Protein 6Y56 (pdb70)

Radius of gyration: 19.11 Å; Cα contacts (8 Å, |Δi|>4): 466; chains: 1; bounding box: 41×36×56 Å

Structure (mmCIF, N/CA/C/O backbone):
data_6Y56
#
_entry.id   6Y56
#
_cell.length_a   42.268
_cell.length_b   57.804
_cell.length_c   54.734
_cell.angle_alpha   90.000
_cell.angle_beta   92.293
_cell.angle_gamma   90.000
#
_symmetry.space_group_name_H-M   'P 1 21 1'
#
loop_
_entity.id
_entity.type
_entity.pdbx_description
1 polymer 'Uncharacterized protein'
2 water water
#
loop_
_atom_site.group_PDB
_atom_site.id
_atom_site.type_symbol
_atom_site.label_atom_id
_atom_site.label_alt_id
_atom_site.label_comp_id
_atom_site.label_asym_id
_atom_site.label_entity_id
_atom_site.label_seq_id
_atom_site.pdbx_PDB_ins_code
_atom_site.Cartn_x
_atom_site.Cartn_y
_atom_site.Cartn_z
_atom_site.occupancy
_atom_site.B_iso_or_equiv
_atom_site.auth_seq_id
_atom_site.auth_comp_id
_atom_site.auth_asym_id
_atom_site.auth_atom_id
_atom_site.pdbx_PDB_model_num
ATOM 1 N N . GLY A 1 2 ? -2.29000 -18.69000 31.88200 1.000 45.11000 3 GLY A N 1
ATOM 2 C CA . GLY A 1 2 ? -1.86600 -18.97700 30.52400 1.000 32.52000 3 GLY A CA 1
ATOM 3 C C . GLY A 1 2 ? -1.39400 -17.75600 29.75300 1.000 30.05000 3 GLY A C 1
ATOM 4 O O . GLY A 1 2 ? -0.19400 -17.54600 29.56500 1.000 28.44000 3 GLY A O 1
ATOM 5 N N . LEU A 1 3 ? -2.34900 -16.94300 29.31300 1.000 26.53000 4 LEU A N 1
ATOM 6 C CA . LEU A 1 3 ? -2.04600 -15.83500 28.41700 1.000 22.52000 4 LEU A CA 1
ATOM 7 C C . LEU A 1 3 ? -1.38600 -14.68100 29.16400 1.000 25.95000 4 LEU A C 1
ATOM 8 O O . LEU A 1 3 ? -1.74000 -14.37300 30.30700 1.000 26.42000 4 LEU A O 1
ATOM 13 N N . THR A 1 4 ? -0.42100 -14.04300 28.50200 1.000 21.05000 5 THR A N 1
ATOM 14 C CA . THR A 1 4 ? 0.28600 -12.88100 29.02300 1.000 20.49000 5 THR A CA 1
ATOM 15 C C . THR A 1 4 ? 0.54400 -11.92200 27.86900 1.000 21.03000 5 THR A C 1
ATOM 16 O O . THR A 1 4 ? 0.47500 -12.30400 26.69900 1.000 19.36000 5 THR A O 1
ATOM 20 N N . ARG A 1 5 ? 0.86300 -10.67000 28.20900 1.000 20.86000 6 ARG A N 1
ATOM 21 C CA . ARG A 1 5 ? 1.23500 -9.69400 27.18800 1.000 23.26000 6 ARG A CA 1
ATOM 22 C C . ARG A 1 5 ? 2.43400 -10.16700 26.37700 1.000 21.49000 6 ARG A C 1
ATOM 23 O O . ARG A 1 5 ? 2.48500 -9.96300 25.16000 1.000 20.80000 6 ARG A O 1
ATOM 31 N N . ALA A 1 6 ? 3.40800 -10.80500 27.03000 1.000 20.66000 7 ALA A N 1
ATOM 32 C CA . ALA A 1 6 ? 4.59100 -11.26000 26.30800 1.000 22.17000 7 ALA A CA 1
ATOM 33 C C . ALA A 1 6 ? 4.23900 -12.33900 25.29000 1.000 18.03000 7 ALA A C 1
ATOM 34 O O . ALA A 1 6 ? 4.81400 -12.37700 24.19700 1.000 19.02000 7 ALA A O 1
ATOM 36 N N . LEU A 1 7 ? 3.29400 -13.21700 25.62300 1.000 18.75000 8 LEU A N 1
ATOM 37 C CA . LEU A 1 7 ? 2.89100 -14.24900 24.67300 1.000 18.25000 8 LEU A CA 1
ATOM 38 C C . LEU A 1 7 ? 2.14200 -13.64200 23.49500 1.000 18.49000 8 LEU A C 1
ATOM 39 O O . LEU A 1 7 ? 2.36000 -14.03700 22.34300 1.000 16.67000 8 LEU A O 1
ATOM 44 N N . VAL A 1 8 ? 1.27000 -12.66900 23.76000 1.000 17.63000 9 VAL A N 1
ATOM 45 C CA . VAL A 1 8 ? 0.55000 -12.01200 22.67100 1.000 16.79000 9 VAL A CA 1
ATOM 46 C C . VAL A 1 8 ? 1.51000 -11.21500 21.79600 1.000 15.80000 9 VAL A C 1
ATOM 47 O O . VAL A 1 8 ? 1.40700 -11.22900 20.56400 1.000 14.40000 9 VAL A O 1
ATOM 51 N N . ALA A 1 9 ? 2.48200 -10.53400 22.41100 1.000 17.13000 10 ALA A N 1
ATOM 52 C CA . ALA A 1 9 ? 3.48100 -9.80500 21.63200 1.000 16.28000 10 ALA A CA 1
ATOM 53 C C . ALA A 1 9 ? 4.29500 -10.74200 20.74200 1.000 16.32000 10 ALA A C 1
ATOM 54 O O . ALA A 1 9 ? 4.61400 -10.39800 19.59500 1.000 18.86000 10 ALA A O 1
ATOM 56 N N . ARG A 1 10 ? 4.64100 -11.92600 21.24900 1.000 16.43000 11 ARG A N 1
ATOM 57 C CA . ARG A 1 10 ? 5.34800 -12.90000 20.41500 1.000 16.70000 11 ARG A CA 1
ATOM 58 C C . ARG A 1 10 ? 4.45900 -13.40900 19.28100 1.000 17.91000 11 ARG A C 1
ATOM 59 O O . ARG A 1 10 ? 4.92700 -13.60400 18.14900 1.000 17.11000 11 ARG A O 1
ATOM 67 N N . HIS A 1 11 ? 3.17700 -13.64300 19.57600 1.000 15.86000 12 HIS A N 1
ATOM 68 C CA . HIS A 1 11 ? 2.19600 -14.00500 18.55700 1.000 14.94000 12 HIS A CA 1
ATOM 69 C C . HIS A 1 11 ? 2.11800 -12.95300 17.45200 1.000 15.75000 12 HIS A C 1
ATOM 70 O O . HIS A 1 11 ? 1.81800 -13.28200 16.29200 1.000 16.84000 12 HIS A O 1
ATOM 77 N N . ALA A 1 12 ? 2.37900 -11.69000 17.78700 1.000 15.39000 13 ALA A N 1
ATOM 78 C CA . ALA A 1 12 ? 2.46000 -10.59400 16.83000 1.000 15.08000 13 ALA A CA 1
ATOM 79 C C . ALA A 1 12 ? 3.84000 -10.48200 16.19700 1.000 18.27000 13 ALA A C 1
ATOM 80 O O . ALA A 1 12 ? 4.13900 -9.46500 15.56300 1.000 17.34000 13 ALA A O 1
ATOM 82 N N . LEU A 1 13 ? 4.68600 -11.49600 16.36700 1.000 16.31000 14 LEU A N 1
ATOM 83 C CA . LEU A 1 13 ? 6.05400 -11.49300 15.84300 1.000 18.90000 14 LEU A CA 1
ATOM 84 C C . LEU A 1 13 ? 6.88200 -10.33500 16.38500 1.000 20.41000 14 LEU A C 1
ATOM 85 O O . LEU A 1 13 ? 7.77400 -9.82400 15.70400 1.000 21.02000 14 LEU A O 1
ATOM 90 N N . GLY A 1 14 ? 6.60000 -9.90800 17.61100 1.000 18.53000 15 GLY A N 1
ATOM 91 C CA . GLY A 1 14 ? 7.31100 -8.80000 18.20900 1.000 21.59000 15 GLY A CA 1
ATOM 92 C C . GLY A 1 14 ? 6.99700 -7.43500 17.63900 1.000 22.35000 15 GLY A C 1
ATOM 93 O O . GLY A 1 14 ? 7.61800 -6.45500 18.06400 1.000 25.84000 15 GLY A O 1
ATOM 94 N N . ARG A 1 15 ? 6.05100 -7.33000 16.70300 1.000 18.44000 16 ARG A N 1
ATOM 95 C CA . ARG A 1 15 ? 5.69400 -6.04800 16.09500 1.000 21.65000 16 ARG A CA 1
ATOM 96 C C . ARG A 1 15 ? 4.70200 -5.31500 16.99400 1.000 21.93000 16 ARG A C 1
ATOM 97 O O . ARG A 1 15 ? 3.55700 -5.75300 17.15700 1.000 21.56000 16 ARG A O 1
ATOM 105 N N . ALA A 1 16 ? 5.12800 -4.17900 17.55000 1.000 22.23000 17 ALA A N 1
ATOM 106 C CA . ALA A 1 16 ? 4.26100 -3.42000 18.45000 1.000 21.97000 17 ALA A CA 1
ATOM 107 C C . ALA A 1 16 ? 2.97300 -2.99700 17.75700 1.000 22.81000 17 ALA A C 1
ATOM 108 O O . ALA A 1 16 ? 1.89800 -2.99800 18.37100 1.000 20.68000 17 ALA A O 1
ATOM 110 N N . GLU A 1 17 ? 3.05800 -2.64700 16.47500 1.000 20.84000 18 GLU A N 1
ATOM 111 C CA . GLU A 1 17 ? 1.88900 -2.17300 15.74700 1.000 19.33000 18 GLU A CA 1
ATOM 112 C C . GLU A 1 17 ? 0.87000 -3.27500 15.51200 1.000 18.38000 18 GLU A C 1
ATOM 113 O O . GLU A 1 17 ? -0.29100 -2.96900 15.22900 1.000 20.49000 18 GLU A O 1
ATOM 119 N N . ALA A 1 18 ? 1.27400 -4.53700 15.61900 1.000 16.60000 19 ALA A N 1
ATOM 120 C CA . ALA A 1 18 ? 0.38200 -5.67200 15.40100 1.000 17.57000 19 ALA A CA 1
ATOM 121 C C . ALA A 1 18 ? -0.11700 -6.29400 16.69500 1.000 15.88000 19 ALA A C 1
ATOM 122 O O . ALA A 1 18 ? -0.82000 -7.31500 16.64500 1.000 14.95000 19 ALA A O 1
ATOM 124 N N . TYR A 1 19 ? 0.23300 -5.72700 17.85000 1.000 15.93000 20 TYR A N 1
ATOM 125 C CA . TYR A 1 19 ? -0.18400 -6.33000 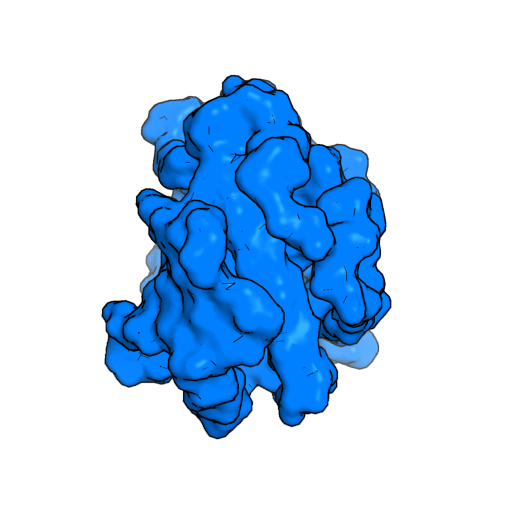19.11000 1.000 14.49000 20 TYR A CA 1
ATOM 126 C C . TYR A 1 19 ? -1.70300 -6.42200 19.20700 1.000 14.66000 20 TYR A C 1
ATOM 127 O O . TYR A 1 19 ? -2.24400 -7.45300 19.63200 1.000 14.86000 20 TYR A O 1
ATOM 136 N N . ASP A 1 20 ? -2.40600 -5.34800 18.83200 1.000 14.34000 21 ASP A N 1
ATOM 137 C CA . ASP A 1 20 ? -3.86000 -5.35500 18.94400 1.000 14.33000 21 ASP A CA 1
ATOM 138 C C . ASP A 1 20 ? -4.47700 -6.38600 18.00700 1.000 14.83000 21 ASP A C 1
ATOM 139 O O . ASP A 1 20 ? -5.43700 -7.07100 18.38100 1.000 14.13000 21 ASP A O 1
ATOM 144 N N . ALA A 1 21 ? -3.94800 -6.50600 16.78500 1.000 13.32000 22 ALA A N 1
ATOM 145 C CA . ALA A 1 21 ? -4.43600 -7.53800 15.87300 1.000 14.11000 22 ALA A CA 1
ATOM 146 C C . ALA A 1 21 ? -4.19000 -8.93300 16.43100 1.000 14.99000 22 ALA A C 1
ATOM 147 O O . ALA A 1 21 ? -5.03000 -9.82800 16.27800 1.000 13.90000 22 ALA A O 1
ATOM 149 N N . ALA A 1 22 ? -3.04100 -9.13900 17.09000 1.000 14.39000 23 ALA A N 1
ATOM 150 C CA . ALA A 1 22 ? -2.74800 -10.43500 17.68900 1.000 13.76000 23 ALA A CA 1
ATOM 151 C C . ALA A 1 22 ? -3.68100 -10.72800 18.85500 1.000 13.32000 23 ALA A C 1
ATOM 152 O O . ALA A 1 22 ? -4.12400 -11.86800 19.02600 1.000 13.21000 23 ALA A O 1
ATOM 154 N N . LEU A 1 23 ? -3.98500 -9.71200 19.66500 1.000 13.37000 24 LEU A N 1
ATOM 155 C CA . LEU A 1 23 ? -4.92100 -9.90700 20.76300 1.000 13.46000 24 LEU A CA 1
ATOM 156 C C . LEU A 1 23 ? -6.31100 -10.23900 20.23900 1.000 13.74000 24 LEU A C 1
ATOM 157 O O . LEU A 1 23 ? -7.00500 -11.09800 20.79400 1.000 13.00000 24 LEU A O 1
ATOM 162 N N . LEU A 1 24 ? -6.72500 -9.57400 19.15800 1.000 14.23000 25 LEU A N 1
ATOM 163 C CA . LEU A 1 24 ? -8.00800 -9.89000 18.53600 1.000 13.77000 25 LEU A CA 1
ATOM 164 C C . LEU A 1 24 ? -8.00800 -11.29600 17.95800 1.000 13.47000 25 LEU A C 1
ATOM 165 O O . LEU A 1 24 ? -9.00200 -12.02100 18.08200 1.000 12.76000 25 LEU A O 1
ATOM 170 N N . ASP A 1 25 ? -6.90300 -11.70200 17.33100 1.000 12.09000 26 ASP A N 1
ATOM 171 C CA . ASP A 1 25 ? -6.78300 -13.06000 16.80600 1.000 11.56000 26 ASP A CA 1
ATOM 172 C C . ASP A 1 25 ? -7.03500 -14.08500 17.90900 1.000 11.49000 26 ASP A C 1
ATOM 173 O O . ASP A 1 25 ? -7.79700 -15.05100 17.72800 1.000 13.02000 26 ASP A O 1
ATOM 178 N N . VAL A 1 26 ? -6.42500 -13.87000 19.07600 1.000 12.49000 27 VAL A N 1
ATOM 179 C CA . VAL A 1 26 ? -6.63100 -14.77000 20.20300 1.000 14.79000 27 VAL A CA 1
ATOM 180 C C . VAL A 1 26 ? -8.08100 -14.71700 20.66900 1.000 12.78000 27 VAL A C 1
ATOM 181 O O . VAL A 1 26 ? -8.69700 -15.75700 20.95200 1.000 12.70000 27 VAL A O 1
ATOM 185 N N . ALA A 1 27 ? -8.64700 -13.50600 20.77200 1.000 12.69000 28 ALA A N 1
ATOM 186 C CA . ALA A 1 27 ? -10.03600 -13.36200 21.20800 1.000 12.26000 28 ALA A CA 1
ATOM 187 C C . ALA A 1 27 ? -10.98500 -14.09300 20.26900 1.000 12.61000 28 ALA A C 1
ATOM 188 O O . ALA A 1 27 ? -11.92900 -14.75200 20.72400 1.000 12.88000 28 ALA A O 1
ATOM 190 N N . GLN A 1 28 ? -10.74200 -14.00300 18.95700 1.000 12.20000 29 GLN A N 1
ATOM 191 C CA . GLN A 1 28 ? -11.56700 -14.73500 17.99900 1.000 13.46000 29 GLN A CA 1
ATOM 192 C C . GLN A 1 28 ? -11.54600 -16.23500 18.25900 1.000 12.47000 29 GLN A C 1
ATOM 193 O O . GLN A 1 28 ? -12.57800 -16.90800 18.12700 1.000 12.79000 29 GLN A O 1
ATOM 199 N N . ASP A 1 29 ? -10.37200 -16.79800 18.58100 1.000 12.08000 30 ASP A N 1
ATOM 200 C CA . ASP A 1 29 ? -10.31300 -18.23100 18.87400 1.000 14.27000 30 ASP A CA 1
ATOM 201 C C . ASP A 1 29 ? -11.19700 -18.57400 20.05900 1.000 13.25000 30 ASP A C 1
ATOM 202 O O . ASP A 1 29 ? -11.85300 -19.62400 20.08100 1.000 13.13000 30 ASP A O 1
ATOM 207 N N . HIS A 1 30 ? -11.20600 -17.69900 21.06100 1.000 13.00000 31 HIS A N 1
ATOM 208 C CA . HIS A 1 30 ? -12.03100 -17.90900 22.24300 1.000 14.41000 31 HIS A CA 1
ATOM 209 C C . HIS A 1 30 ? -13.51100 -17.81600 21.89700 1.000 13.12000 31 HIS A C 1
ATOM 210 O O . HIS A 1 30 ? -14.31600 -18.61300 22.39300 1.000 14.06000 31 HIS A O 1
ATOM 217 N N . LEU A 1 31 ? -13.88700 -16.85900 21.04100 1.000 13.34000 32 LEU A N 1
ATOM 218 C CA . LEU A 1 31 ? -15.28200 -16.72000 20.63300 1.000 14.41000 32 LEU A CA 1
ATOM 219 C C . LEU A 1 31 ? -15.73300 -17.93000 19.82900 1.000 13.70000 32 LEU A C 1
ATOM 220 O O . LEU A 1 31 ? -16.83400 -18.45400 20.04100 1.000 13.14000 32 LEU A O 1
ATOM 225 N N . LEU A 1 32 ? -14.88600 -18.39500 18.90900 1.000 12.78000 33 LEU A N 1
ATOM 226 C CA . LEU A 1 32 ? -15.23100 -19.56300 18.10700 1.000 13.03000 33 LEU A CA 1
ATOM 227 C C . LEU A 1 32 ? -15.35600 -20.80700 18.97700 1.000 12.56000 33 LEU A C 1
ATOM 228 O O . LEU A 1 32 ? -16.24200 -21.64100 18.75100 1.000 13.52000 33 LEU A O 1
ATOM 233 N N . TYR A 1 33 ? -14.51700 -20.92300 20.00600 1.000 13.44000 34 TYR A N 1
ATOM 234 C CA . TYR A 1 33 ? -14.67600 -22.01600 20.96200 1.000 13.88000 34 TYR A CA 1
ATOM 235 C C . TYR A 1 33 ? -16.03700 -21.94300 21.64400 1.000 13.77000 34 TYR A C 1
ATOM 236 O O . TYR A 1 33 ? -16.75900 -22.94200 21.73600 1.000 14.14000 34 TYR A O 1
ATOM 245 N N . LEU A 1 34 ? -16.41400 -20.76400 22.12900 1.000 13.55000 35 LEU A N 1
ATOM 246 C CA . LEU A 1 34 ? -17.72500 -20.61300 22.75400 1.000 14.63000 35 LEU A CA 1
ATOM 247 C C . LEU A 1 34 ? -18.84600 -21.04100 21.81400 1.000 15.51000 35 LEU A C 1
ATOM 248 O O . LEU A 1 34 ? -19.73100 -21.81500 22.19300 1.000 15.40000 35 LEU A O 1
ATOM 253 N N . LEU A 1 35 ? -18.82000 -20.55500 20.57300 1.000 13.33000 36 LEU A N 1
ATOM 254 C CA . LEU A 1 35 ? -19.86000 -20.92600 19.62000 1.000 13.05000 36 LEU A CA 1
ATOM 255 C C . LEU A 1 35 ? -19.88900 -22.43000 19.40500 1.000 13.39000 36 LEU A C 1
ATOM 256 O O . LEU A 1 35 ? -20.96600 -23.03400 19.32200 1.000 15.47000 36 LEU A O 1
ATOM 261 N N . SER A 1 36 ? -18.71300 -23.06100 19.33000 1.000 13.84000 37 SER A N 1
ATOM 262 C CA . SER A 1 36 ? -18.67200 -24.49000 19.04700 1.000 15.55000 37 SER A CA 1
ATOM 263 C C . SER A 1 36 ? -19.27700 -25.29600 20.18200 1.000 16.83000 37 SER A C 1
ATOM 264 O O . SER A 1 36 ? -19.75800 -26.41300 19.96400 1.000 17.63000 37 SER A O 1
ATOM 267 N N . GLN A 1 37 ? -19.24800 -24.75700 21.39200 1.000 15.01000 38 GLN A N 1
ATOM 268 C CA . GLN A 1 37 ? -19.80800 -25.46300 22.53300 1.000 17.36000 38 GLN A CA 1
ATOM 269 C C . GLN A 1 37 ? -21.31300 -25.29900 22.65600 1.000 20.23000 38 GLN A C 1
ATOM 270 O O . GLN A 1 37 ? -21.93300 -26.05600 23.41100 1.000 22.98000 38 GLN A O 1
ATOM 276 N N . THR A 1 38 ? -21.91500 -24.35300 21.94200 1.000 18.41000 39 THR A N 1
ATOM 277 C CA . THR A 1 38 ? -23.29000 -23.94500 22.20100 1.000 21.84000 39 THR A CA 1
ATOM 278 C C . THR A 1 38 ? -24.19900 -24.02400 20.98200 1.000 23.64000 39 THR A C 1
ATOM 279 O O . THR A 1 38 ? -25.37600 -24.36500 21.12400 1.000 26.59000 39 THR A O 1
ATOM 283 N N . VAL A 1 39 ? -23.69400 -23.70900 19.79200 1.000 17.38000 40 VAL A N 1
ATOM 284 C CA . VAL A 1 39 ? -24.51300 -23.57000 18.59200 1.000 19.12000 40 VAL A CA 1
ATOM 285 C C . VAL A 1 39 ? -24.17900 -24.69200 17.62000 1.000 18.76000 40 VAL A C 1
ATOM 286 O O . VAL A 1 39 ? -23.01000 -25.06300 17.46300 1.000 18.72000 40 VAL A O 1
ATOM 290 N N . GLN A 1 40 ? -25.20100 -25.21400 16.94300 1.000 16.44000 41 GLN A N 1
ATOM 291 C CA . GLN A 1 40 ? -24.98200 -26.25000 15.93700 1.000 16.53000 41 GLN A CA 1
ATOM 292 C C . GLN A 1 40 ? -24.47900 -25.61200 14.64500 1.000 17.21000 41 GLN A C 1
ATOM 293 O O . GLN A 1 40 ? -25.16200 -24.76600 14.06200 1.000 18.35000 41 GLN A O 1
ATOM 299 N N . PHE A 1 41 ? -23.28700 -25.99900 14.20400 1.000 15.80000 42 PHE A N 1
ATOM 300 C CA . PHE A 1 41 ? -22.79000 -25.60500 12.89300 1.000 16.65000 42 PHE A CA 1
ATOM 301 C C . PHE A 1 41 ? -23.18300 -26.66400 11.86800 1.000 15.31000 42 PHE A C 1
ATOM 302 O O . PHE A 1 41 ? -23.56200 -27.78200 12.21500 1.000 17.49000 42 PHE A O 1
ATOM 310 N N . GLY A 1 42 ? -23.09700 -26.31500 10.59700 1.000 14.36000 43 GLY A N 1
ATOM 311 C CA . GLY A 1 42 ? -23.30800 -27.31200 9.56500 1.000 16.38000 43 GLY A CA 1
ATOM 312 C C . GLY A 1 42 ? -23.84200 -26.69600 8.29200 1.000 16.68000 43 GLY A C 1
ATOM 313 O O . GLY A 1 42 ? -24.29600 -25.55300 8.26100 1.000 14.95000 43 GLY A O 1
ATOM 314 N N . ASP A 1 43 ? -23.78000 -27.49500 7.22500 1.000 16.26000 44 ASP A N 1
ATOM 315 C CA . ASP A 1 43 ? -24.29400 -27.09700 5.92200 1.000 16.51000 44 ASP A CA 1
ATOM 316 C C . ASP A 1 43 ? -25.72600 -26.58900 6.04400 1.000 17.46000 44 ASP A C 1
ATOM 317 O O . ASP A 1 43 ? -26.56400 -27.18500 6.73100 1.000 18.46000 44 ASP A O 1
ATOM 322 N N . ASN A 1 44 ? -26.00100 -25.47300 5.37700 1.000 18.95000 45 ASN A N 1
ATOM 323 C CA . ASN A 1 44 ? -27.32200 -24.84700 5.35800 1.000 18.51000 45 ASN A CA 1
ATOM 324 C C . ASN A 1 44 ? -27.78000 -24.39400 6.73400 1.000 19.53000 45 ASN A C 1
ATOM 325 O O . ASN A 1 44 ? -28.97000 -24.17500 6.94900 1.000 23.48000 45 ASN A O 1
ATOM 330 N N . ARG A 1 45 ? -26.85900 -24.24600 7.67700 1.000 16.92000 46 ARG A N 1
ATOM 331 C CA . ARG A 1 45 ? -27.19900 -23.72700 8.99300 1.000 15.80000 46 ARG A CA 1
ATOM 332 C C . ARG A 1 45 ? -26.21000 -22.65000 9.43000 1.000 15.51000 46 ARG A C 1
ATOM 333 O O . ARG A 1 45 ? -26.59200 -21.49100 9.62700 1.000 15.98000 46 ARG A O 1
ATOM 341 N N . LEU A 1 46 ? -24.94100 -23.01900 9.58800 1.000 13.90000 47 LEU A N 1
ATOM 342 C CA . LEU A 1 46 ? -23.92500 -22.06300 10.02500 1.000 12.49000 47 LEU A CA 1
ATOM 343 C C . LEU A 1 46 ? -22.57200 -22.60000 9.57700 1.000 12.66000 47 LEU A C 1
ATOM 344 O O . LEU A 1 46 ? -22.13600 -23.65600 10.05300 1.000 13.55000 47 LEU A O 1
ATOM 349 N N . VAL A 1 47 ? -21.92300 -21.90000 8.65200 1.000 11.37000 48 VAL A N 1
ATOM 350 C CA . VAL A 1 47 ? -20.62500 -22.30600 8.12300 1.000 12.35000 48 VAL A CA 1
ATOM 351 C C . VAL A 1 47 ? -19.67300 -21.12400 8.26000 1.000 11.81000 48 VAL A C 1
ATOM 352 O O . VAL A 1 47 ? -20.02500 -19.99800 7.89800 1.000 12.54000 48 VAL A O 1
ATOM 356 N N . PHE A 1 48 ? -18.47000 -21.38100 8.77500 1.000 11.55000 49 PHE A N 1
ATOM 357 C CA . PHE A 1 48 ? -17.43300 -20.36400 8.92500 1.000 11.50000 49 PHE A CA 1
ATOM 358 C C . PHE A 1 48 ? -16.77700 -20.12500 7.56700 1.000 13.00000 49 PHE A C 1
ATOM 359 O O . PHE A 1 48 ? -16.40200 -21.07400 6.87300 1.000 11.23000 49 PHE A O 1
ATOM 367 N N . LYS A 1 49 ? -16.63200 -18.86400 7.17100 1.000 12.23000 50 LYS A N 1
ATOM 368 C CA . LYS A 1 49 ? -16.10100 -18.57100 5.83200 1.000 11.70000 50 LYS A CA 1
ATOM 369 C C . LYS A 1 49 ? -15.21900 -17.32300 5.87000 1.000 11.59000 50 LYS A C 1
ATOM 370 O O . LYS A 1 49 ? -14.80800 -16.85600 6.93000 1.000 12.63000 50 LYS A O 1
ATOM 376 N N . GLY A 1 50 ? -14.87600 -16.82200 4.68400 1.000 13.24000 51 GLY A N 1
ATOM 377 C CA . GLY A 1 50 ? -14.13200 -15.58600 4.57100 1.000 13.24000 51 GLY A CA 1
ATOM 378 C C . GLY A 1 50 ? -12.65900 -15.71600 4.91200 1.000 13.96000 51 GLY A C 1
ATOM 379 O O . GLY A 1 50 ? -12.12700 -16.78500 5.21600 1.000 13.04000 51 GLY A O 1
ATOM 380 N N . GLY A 1 51 ? -11.99400 -14.56000 4.87800 1.000 13.34000 52 GLY A N 1
ATOM 381 C CA . GLY A 1 51 ? -10.55600 -14.52000 5.09700 1.000 13.77000 52 GLY A CA 1
ATOM 382 C C . GLY A 1 51 ? -10.13300 -15.01900 6.46200 1.000 14.16000 52 GLY A C 1
ATOM 383 O O . GLY A 1 51 ? -9.03500 -15.54500 6.61300 1.000 14.26000 52 GLY A O 1
ATOM 384 N N . THR A 1 52 ? -10.98400 -14.87100 7.47300 1.000 13.43000 53 THR A N 1
ATOM 385 C CA . THR A 1 52 ? -10.57800 -15.35400 8.78300 1.000 13.19000 53 THR A CA 1
ATOM 386 C C . THR A 1 52 ? -10.66100 -16.86900 8.88300 1.000 12.62000 53 THR A C 1
ATOM 387 O O . THR A 1 52 ? -9.85300 -17.47300 9.59400 1.000 12.40000 53 THR A O 1
ATOM 391 N N . SER A 1 53 ? -11.58800 -17.50300 8.15600 1.000 12.23000 54 SER A N 1
ATOM 392 C CA . SER A 1 53 ? -11.56000 -18.95900 8.10500 1.000 12.49000 54 SER A CA 1
ATOM 393 C C . SER A 1 53 ? -10.29100 -19.44100 7.42000 1.000 13.11000 54 SER A C 1
ATOM 394 O O . SER A 1 53 ? -9.70900 -20.45800 7.81600 1.000 13.22000 54 SER A O 1
ATOM 397 N N . LEU A 1 54 ? -9.81900 -18.69100 6.42100 1.000 12.04000 55 LEU A N 1
ATOM 398 C CA . LEU A 1 54 ? -8.56100 -19.02700 5.76900 1.000 15.09000 55 LEU A CA 1
ATOM 399 C C . LEU A 1 54 ? -7.40600 -18.94700 6.75600 1.000 13.32000 55 LEU A C 1
ATOM 400 O O . LEU A 1 54 ? -6.56800 -19.85800 6.81800 1.000 14.44000 55 LEU A O 1
ATOM 405 N N . ARG A 1 55 ? -7.37600 -17.89100 7.57200 1.000 13.19000 56 ARG A N 1
ATOM 406 C CA . ARG A 1 55 ? -6.36100 -17.75900 8.61200 1.000 12.57000 56 ARG A CA 1
ATOM 407 C C . ARG A 1 55 ? -6.44400 -18.89900 9.62100 1.000 13.62000 56 ARG A C 1
ATOM 408 O O . ARG A 1 55 ? -5.43800 -19.54800 9.92400 1.000 13.50000 56 ARG A O 1
ATOM 416 N N . LYS A 1 56 ? -7.63400 -19.15700 10.16300 1.000 12.54000 57 LYS A N 1
ATOM 417 C CA . LYS A 1 56 ? -7.72300 -20.07700 11.30000 1.000 13.03000 57 LYS A CA 1
ATOM 418 C C . LYS A 1 56 ? -7.46800 -21.51700 10.88600 1.000 12.61000 57 LYS A C 1
ATOM 419 O O . LYS A 1 56 ? -6.85200 -22.28300 11.64100 1.000 13.37000 57 LYS A O 1
ATOM 425 N N . CYS A 1 57 ? -7.96100 -21.91700 9.71900 1.000 11.87000 58 CYS A N 1
ATOM 426 C CA . CYS A 1 57 ? -8.11800 -23.32600 9.41300 1.000 13.58000 58 CYS A CA 1
ATOM 427 C C . CYS A 1 57 ? -7.31500 -23.77800 8.20500 1.000 15.75000 58 CYS A C 1
ATOM 428 O O . CYS A 1 57 ? -7.26200 -24.98500 7.94000 1.000 16.51000 58 CYS A O 1
ATOM 431 N N . ARG A 1 58 ? -6.68100 -22.86200 7.47800 1.000 13.81000 59 ARG A N 1
ATOM 432 C CA . ARG A 1 58 ? -5.86400 -23.26700 6.34500 1.000 12.65000 59 ARG A CA 1
ATOM 433 C C . ARG A 1 58 ? -4.45000 -22.71300 6.39400 1.000 15.30000 59 ARG A C 1
ATOM 434 O O . ARG A 1 58 ? -3.50700 -23.44500 6.08000 1.000 15.84000 59 ARG A O 1
ATOM 442 N N . LEU A 1 59 ? -4.26700 -21.45300 6.78200 1.000 13.96000 60 LEU A N 1
ATOM 443 C CA . LEU A 1 59 ? -2.94900 -20.82800 6.72400 1.000 14.94000 60 LEU A CA 1
ATOM 444 C C . LEU A 1 59 ? -2.24800 -20.73700 8.07100 1.000 15.92000 60 LEU A C 1
ATOM 445 O O . LEU A 1 59 ? -1.02700 -20.92300 8.13300 1.000 16.90000 60 LEU A O 1
ATOM 450 N N . GLY A 1 60 ? -2.96600 -20.41300 9.13900 1.000 14.87000 61 GLY A N 1
ATOM 451 C CA . GLY A 1 60 ? -2.31400 -20.15800 10.41100 1.000 14.09000 61 GLY A CA 1
ATOM 452 C C . GLY A 1 60 ? -1.28200 -19.05700 10.27100 1.000 16.80000 61 GLY A C 1
ATOM 453 O O . GLY A 1 60 ? -1.53800 -17.99800 9.69300 1.000 17.42000 61 GLY A O 1
ATOM 454 N N . ASN A 1 61 ? -0.09700 -19.30900 10.82900 1.000 21.05000 62 ASN A N 1
ATOM 455 C CA . ASN A 1 61 ? 1.02100 -18.32600 10.88800 1.000 25.17000 62 ASN A CA 1
ATOM 456 C C . ASN A 1 61 ? 1.53100 -17.91500 9.50100 1.000 21.45000 62 ASN A C 1
ATOM 457 O O . ASN A 1 61 ? 2.21100 -16.87800 9.42700 1.000 25.12000 62 ASN A O 1
ATOM 462 N N . VAL A 1 62 ? 1.25600 -18.69100 8.45200 1.000 17.92000 63 VAL A N 1
ATOM 463 C CA . VAL A 1 62 ? 1.75200 -18.29700 7.09800 1.000 17.82000 63 VAL A CA 1
ATOM 464 C C . VAL A 1 62 ? 0.83800 -17.21100 6.51200 1.000 19.54000 63 VAL A C 1
ATOM 465 O O . VAL A 1 62 ? 1.19300 -16.64500 5.47300 1.000 18.51000 63 VAL A O 1
ATOM 469 N N . GLY A 1 63 ? -0.30200 -16.94600 7.15500 1.000 16.76000 64 GLY A N 1
ATOM 470 C CA . GLY A 1 63 ? -1.21600 -15.93400 6.68100 1.000 18.03000 64 GLY A CA 1
ATOM 471 C C . GLY A 1 63 ? -1.29700 -14.73300 7.61100 1.000 18.89000 64 GLY A C 1
ATOM 472 O O . GLY A 1 63 ? -0.80500 -14.73200 8.73900 1.000 23.11000 64 GLY A O 1
ATOM 473 N N . ARG A 1 64 ? -1.97700 -13.70900 7.11500 1.000 16.34000 65 ARG A N 1
ATOM 474 C CA . ARG A 1 64 ? -2.15600 -12.46000 7.83300 1.000 15.79000 65 ARG A CA 1
ATOM 475 C C . ARG A 1 64 ? -3.16100 -12.62700 8.97300 1.000 14.23000 65 ARG A C 1
ATOM 476 O O . ARG A 1 64 ? -3.99700 -13.53700 8.99600 1.000 14.41000 65 ARG A O 1
ATOM 484 N N . PHE A 1 65 ? -3.08700 -11.71100 9.92500 1.000 12.69000 66 PHE A N 1
ATOM 485 C CA . PHE A 1 65 ? -4.21100 -11.54800 10.82800 1.000 13.24000 66 PHE A CA 1
ATOM 486 C C . PHE A 1 65 ? -5.42300 -11.07000 10.03200 1.000 13.50000 66 PHE A C 1
ATOM 487 O O . PHE A 1 65 ? -5.30100 -10.44000 8.97500 1.000 13.17000 66 PHE A O 1
ATOM 495 N N . SER A 1 66 ? -6.61100 -11.38100 10.54000 1.000 14.28000 67 SER A N 1
ATOM 496 C CA . SER A 1 66 ? -7.85200 -11.03600 9.86000 1.000 13.96000 67 SER A CA 1
ATOM 497 C C . SER A 1 66 ? -8.87700 -10.66600 10.92000 1.000 15.16000 67 SER A C 1
ATOM 498 O O . SER A 1 66 ? -9.05300 -11.40500 11.89600 1.000 16.58000 67 SER A O 1
ATOM 501 N N . THR A 1 67 ? -9.54600 -9.52800 10.73300 1.000 13.62000 68 THR A N 1
ATOM 502 C CA . THR A 1 67 ? -10.27200 -8.87700 11.82000 1.000 16.75000 68 THR A CA 1
ATOM 503 C C . THR A 1 67 ? -11.76700 -9.12500 11.78400 1.000 20.14000 68 THR A C 1
ATOM 504 O O . THR A 1 67 ? -12.47800 -8.66700 12.69100 1.000 21.27000 68 THR A O 1
ATOM 508 N N . ASP A 1 68 ? -12.27000 -9.77600 10.75200 1.000 15.85000 69 ASP A N 1
ATOM 509 C CA . ASP A 1 68 ? -13.69400 -10.01900 10.66500 1.000 18.30000 69 ASP A CA 1
ATOM 510 C C . ASP A 1 68 ? -13.99700 -11.48400 10.93200 1.000 17.58000 69 ASP A C 1
ATOM 511 O O . ASP A 1 68 ? -13.13000 -12.35700 10.86400 1.000 22.71000 69 ASP A O 1
ATOM 516 N N . LEU A 1 69 ? -15.22100 -11.74100 11.32800 1.000 15.80000 70 LEU A N 1
ATOM 517 C CA . LEU A 1 69 ? -15.73600 -13.09300 11.39800 1.000 15.45000 70 LEU A CA 1
ATOM 518 C C . LEU A 1 69 ? -16.92300 -13.14700 10.45800 1.000 16.42000 70 LEU A C 1
ATOM 519 O O . LEU A 1 69 ? -17.86200 -12.36000 10.60400 1.000 20.10000 70 LEU A O 1
ATOM 524 N N . ASP A 1 70 ? -16.85600 -14.02000 9.46300 1.000 14.06000 71 ASP A N 1
ATOM 525 C CA . ASP A 1 70 ? -17.89700 -14.13500 8.45600 1.000 14.44000 71 ASP A CA 1
ATOM 526 C C . ASP A 1 70 ? -18.47000 -15.53700 8.52300 1.000 12.12000 71 ASP A C 1
ATOM 527 O O . ASP A 1 70 ? -17.72400 -16.51600 8.61600 1.000 12.77000 71 ASP A O 1
ATOM 532 N N . PHE A 1 71 ? -19.79200 -15.63100 8.46400 1.000 12.36000 72 PHE A N 1
ATOM 533 C CA . PHE A 1 71 ? -20.47900 -16.90500 8.46200 1.000 12.51000 72 PHE A CA 1
ATOM 534 C C . PHE A 1 71 ? -21.52100 -16.89800 7.36400 1.000 11.93000 72 PHE A C 1
ATOM 535 O O . PHE A 1 71 ? -22.07200 -15.84800 7.01100 1.000 14.63000 72 PHE A O 1
ATOM 543 N N . SER A 1 72 ? -21.80000 -18.08400 6.83300 1.000 12.29000 73 SER A N 1
ATOM 544 C CA . SER A 1 72 ? -23.00000 -18.28900 6.04100 1.000 13.24000 73 SER A CA 1
ATOM 545 C C . SER A 1 72 ? -24.07200 -18.79000 6.99500 1.000 12.67000 73 SER A C 1
ATOM 546 O O . SER A 1 72 ? -23.86300 -19.79000 7.69600 1.000 13.45000 73 SER A O 1
ATOM 549 N N . ALA A 1 73 ? -25.19700 -18.08400 7.04600 1.000 12.46000 74 ALA A N 1
ATOM 550 C CA . ALA A 1 73 ? -26.29600 -18.44200 7.94300 1.000 13.29000 74 ALA A CA 1
ATOM 551 C C . ALA A 1 73 ? -27.58900 -18.01200 7.28800 1.000 13.62000 74 ALA A C 1
ATOM 552 O O . ALA A 1 73 ? -28.07100 -16.89300 7.49500 1.000 13.45000 74 ALA A O 1
ATOM 554 N N . PRO A 1 74 ? -28.20800 -18.89200 6.49200 1.000 13.49000 75 PRO A N 1
ATOM 555 C CA . PRO A 1 74 ? -29.41900 -18.48300 5.76400 1.000 16.44000 75 PRO A CA 1
ATOM 556 C C . PRO A 1 74 ? -30.60800 -18.10500 6.64200 1.000 17.10000 75 PRO A C 1
ATOM 557 O O . PRO A 1 74 ? -31.48800 -17.37600 6.16300 1.000 20.06000 75 PRO A O 1
ATOM 561 N N . ASP A 1 75 ? -30.68400 -18.57300 7.88700 1.000 15.86000 76 ASP A N 1
ATOM 562 C CA . ASP A 1 75 ? -31.87600 -18.40600 8.71400 1.000 16.58000 76 ASP A CA 1
ATOM 563 C C . ASP A 1 75 ? -31.64700 -17.27400 9.71100 1.000 16.38000 76 ASP A C 1
ATOM 564 O O . ASP A 1 75 ? -30.71000 -17.32600 10.51200 1.000 14.22000 76 ASP A O 1
ATOM 569 N N . ASP A 1 76 ? -32.52900 -16.27300 9.68500 1.000 14.95000 77 ASP A N 1
ATOM 570 C CA . ASP A 1 76 ? -32.42100 -15.15200 10.61600 1.000 15.97000 77 ASP A CA 1
ATOM 571 C C . ASP A 1 76 ? -32.44900 -15.61400 12.07100 1.000 15.62000 77 ASP A C 1
ATOM 572 O O . ASP A 1 76 ? -31.84400 -14.97400 12.93700 1.000 14.29000 77 ASP A O 1
ATOM 577 N N . GLU A 1 77 ? -33.15800 -16.70200 12.36500 1.000 15.57000 78 GLU A N 1
ATOM 578 C CA . GLU A 1 77 ? -33.20900 -17.18600 13.74000 1.000 17.33000 78 GLU A CA 1
ATOM 579 C C . GLU A 1 77 ? -31.85500 -17.68200 14.21400 1.000 15.23000 78 GLU A C 1
ATOM 580 O O . GLU A 1 77 ? -31.51300 -17.51900 15.38900 1.000 15.91000 78 GLU A O 1
ATOM 586 N N . VAL A 1 78 ? -31.08600 -18.30600 13.31700 1.000 15.63000 79 VAL A N 1
ATOM 587 C CA . VAL A 1 78 ? -29.74800 -18.76900 13.67100 1.000 15.33000 79 VAL A CA 1
ATOM 588 C C . VAL A 1 78 ? -28.82400 -17.58200 13.91300 1.000 13.77000 79 VAL A C 1
ATOM 589 O O . VAL A 1 78 ? -28.03300 -17.57200 14.85900 1.000 14.65000 79 VAL A O 1
ATOM 593 N N . VAL A 1 79 ? -28.92500 -16.55500 13.06500 1.000 14.65000 80 VAL A N 1
ATOM 594 C CA . VAL A 1 79 ? -28.14800 -15.33500 13.25900 1.000 12.91000 80 VAL A CA 1
ATOM 595 C C . VAL A 1 79 ? -28.41700 -14.75300 14.63400 1.000 12.76000 80 VAL A C 1
ATOM 596 O O . VAL A 1 79 ? -27.49300 -14.40700 15.37600 1.000 13.15000 80 VAL A O 1
ATOM 600 N N . LEU A 1 80 ? -29.69500 -14.64800 15.00400 1.000 14.03000 81 LEU A N 1
ATOM 601 C CA . LEU A 1 80 ? -30.01700 -14.05700 16.29600 1.000 15.46000 81 LEU A CA 1
ATOM 602 C C . LEU A 1 80 ? -29.48300 -14.90900 17.44200 1.000 15.81000 81 LEU A C 1
ATOM 603 O O . LEU A 1 80 ? -28.96000 -14.37300 18.42400 1.000 15.03000 81 LEU A O 1
ATOM 608 N N . GLU A 1 81 ? -29.59200 -16.23400 17.33000 1.000 14.66000 82 GLU A N 1
ATOM 609 C CA . GLU A 1 81 ? -29.05700 -17.11600 18.36400 1.000 15.31000 82 GLU A CA 1
ATOM 610 C C . GLU A 1 81 ? -27.56800 -16.86000 18.57900 1.000 13.92000 82 GLU A C 1
ATOM 611 O O . GLU A 1 81 ? -27.10800 -16.70100 19.71800 1.000 15.52000 82 GLU A O 1
ATOM 617 N N . VAL A 1 82 ? -26.80700 -16.76900 17.48300 1.000 14.16000 83 VAL A N 1
ATOM 618 C CA . VAL A 1 82 ? -25.37100 -16.51500 17.57700 1.000 14.75000 83 VAL A CA 1
ATOM 619 C C . VAL A 1 82 ? -25.10000 -15.15700 18.19600 1.000 12.85000 83 VAL A C 1
ATOM 620 O O . VAL A 1 82 ? -24.25200 -15.02700 19.08300 1.000 14.66000 83 VAL A O 1
ATOM 624 N N . CYS A 1 83 ? -25.82500 -14.12600 17.75500 1.000 14.01000 84 CYS A N 1
ATOM 625 C CA . CYS A 1 83 ? -25.54800 -12.78400 18.25200 1.000 13.82000 84 CYS A CA 1
ATOM 626 C C . CYS A 1 83 ? -25.90900 -12.64300 19.72900 1.000 16.60000 84 CYS A C 1
ATOM 627 O O . CYS A 1 83 ? -25.17700 -11.99600 20.48900 1.000 15.60000 84 CYS A O 1
ATOM 630 N N . GLU A 1 84 ? -27.02900 -13.23400 20.15800 1.000 15.35000 85 GLU A N 1
ATOM 631 C CA . GLU A 1 84 ? -27.37800 -13.19300 21.57800 1.000 16.85000 85 GLU A CA 1
ATOM 632 C C . GLU A 1 84 ? -26.33300 -13.91600 22.41300 1.000 16.49000 85 GLU A C 1
ATOM 633 O O . GLU A 1 84 ? -26.02200 -13.49700 23.53500 1.000 18.92000 85 GLU A O 1
ATOM 639 N N . LEU A 1 85 ? -25.76500 -14.99400 21.87100 1.000 15.87000 86 LEU A N 1
ATOM 640 C CA . LEU A 1 85 ? -24.74200 -15.73500 22.59300 1.000 16.72000 86 LEU A CA 1
ATOM 641 C C . LEU A 1 85 ? -23.46400 -14.92300 22.71900 1.000 16.03000 86 LEU A C 1
ATOM 642 O O . LEU A 1 85 ? -22.85900 -14.87900 23.79800 1.000 18.80000 86 LEU A O 1
ATOM 647 N N . ILE A 1 86 ? -23.04100 -14.27000 21.63300 1.000 15.94000 87 ILE A N 1
ATOM 648 C CA . ILE A 1 86 ? -21.80300 -13.49400 21.65100 1.000 16.03000 87 ILE A CA 1
ATOM 649 C C . ILE A 1 86 ? -21.92300 -12.31700 22.60700 1.000 16.38000 87 ILE A C 1
ATOM 650 O O . ILE A 1 86 ? -21.03300 -12.07100 23.43100 1.000 16.95000 87 ILE A O 1
ATOM 655 N N . ASP A 1 87 ? -23.02400 -11.56800 22.50800 1.000 15.89000 88 ASP A N 1
ATOM 656 C CA . ASP A 1 87 ? -23.13200 -10.29500 23.20900 1.000 15.55000 88 ASP A CA 1
ATOM 657 C C . ASP A 1 87 ? -23.15000 -10.49800 24.72400 1.000 13.69000 88 ASP A C 1
ATOM 658 O O . ASP A 1 87 ? -24.06200 -11.12600 25.27100 1.000 18.73000 88 ASP A O 1
ATOM 663 N N . GLY A 1 88 ? -22.14500 -9.95400 25.39600 1.000 15.98000 89 GLY A N 1
ATOM 664 C CA . GLY A 1 88 ? -22.01800 -10.07800 26.83100 1.000 19.39000 89 GLY A CA 1
ATOM 665 C C . GLY A 1 88 ? -21.32000 -11.33500 27.30300 1.000 18.16000 89 GLY A C 1
ATOM 666 O O . GLY A 1 88 ? -21.13200 -11.49400 28.51500 1.000 20.69000 89 GLY A O 1
ATOM 667 N N . ALA A 1 89 ? -20.92700 -12.22000 26.39200 1.000 16.04000 90 ALA A N 1
ATOM 668 C CA . ALA A 1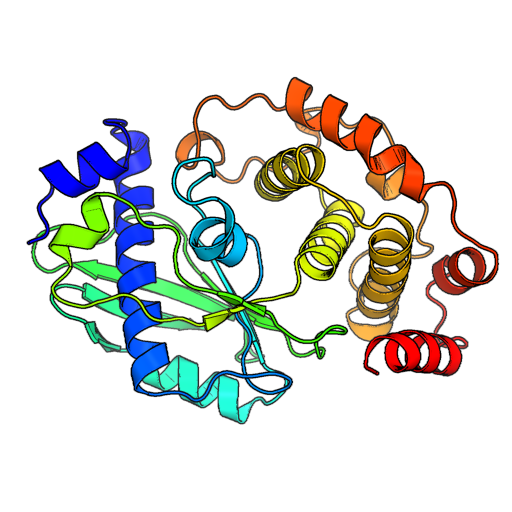 89 ? -20.32300 -13.48800 26.77100 1.000 17.39000 90 ALA A CA 1
ATOM 669 C C . ALA A 1 89 ? -18.91100 -13.28400 27.30400 1.000 16.20000 90 ALA A C 1
ATOM 670 O O . ALA A 1 89 ? -18.18100 -12.37500 26.88900 1.000 15.59000 90 ALA A O 1
ATOM 672 N N . ARG A 1 90 ? -18.52300 -14.16500 28.21400 1.000 16.10000 91 ARG A N 1
ATOM 673 C CA . ARG A 1 90 ? -17.16000 -14.24700 28.70100 1.000 16.04000 91 ARG A CA 1
ATOM 674 C C . ARG A 1 90 ? -16.61700 -15.63000 28.37200 1.000 15.64000 91 ARG A C 1
ATOM 675 O O . ARG A 1 90 ? -17.33600 -16.63200 28.45700 1.000 15.99000 91 ARG A O 1
ATOM 683 N N . VAL A 1 91 ? -15.36600 -15.67500 27.92200 1.000 14.33000 92 VAL A N 1
ATOM 684 C CA . VAL A 1 91 ? -14.65000 -16.92800 27.73400 1.000 15.83000 92 VAL A CA 1
ATOM 685 C C . VAL A 1 91 ? -13.31300 -16.70200 28.40900 1.000 18.41000 92 VAL A C 1
ATOM 686 O O . VAL A 1 91 ? -12.45900 -15.99000 27.87500 1.000 17.01000 92 VAL A O 1
ATOM 690 N N . GLY A 1 92 ? -13.15600 -17.25400 29.60900 1.000 19.18000 93 GLY A N 1
ATOM 691 C CA . GLY A 1 92 ? -11.96100 -16.97100 30.38000 1.000 21.49000 93 GLY A CA 1
ATOM 692 C C . GLY A 1 92 ? -11.82500 -15.47900 30.60400 1.000 18.60000 93 GLY A C 1
ATOM 693 O O . GLY A 1 92 ? -12.75700 -14.80500 31.05700 1.000 18.59000 93 GLY A O 1
ATOM 694 N N . GLY A 1 93 ? -10.66100 -14.94500 30.25200 1.000 19.46000 94 GLY A N 1
ATOM 695 C CA . GLY A 1 93 ? -10.37000 -13.54100 30.46200 1.000 19.78000 94 GLY A CA 1
ATOM 696 C C . GLY A 1 93 ? -11.05700 -12.58300 29.50400 1.000 16.44000 94 GLY A C 1
ATOM 697 O O . GLY A 1 93 ? -11.04400 -11.37600 29.75900 1.000 17.43000 94 GLY A O 1
ATOM 698 N N . PHE A 1 94 ? -11.63900 -13.07600 28.41200 1.000 16.28000 95 PHE A N 1
ATOM 699 C CA . PHE A 1 94 ? -12.21200 -12.19100 27.40300 1.000 15.70000 95 PHE A CA 1
ATOM 700 C C . PHE A 1 94 ? -13.70000 -11.97700 27.63300 1.000 14.38000 95 PHE A C 1
ATOM 701 O O . PHE A 1 94 ? -14.43600 -12.92300 27.93000 1.000 16.57000 95 PHE A O 1
ATOM 709 N N . GLU A 1 95 ? -14.14400 -10.74200 27.43000 1.000 15.84000 96 GLU A N 1
ATOM 710 C CA . GLU A 1 95 ? -15.55500 -10.39900 27.35000 1.000 16.35000 96 GLU A CA 1
ATOM 711 C C . GLU A 1 95 ? -15.82400 -9.84200 25.96500 1.000 16.48000 96 GLU A C 1
ATOM 712 O O . GLU A 1 95 ? -14.99400 -9.11300 25.41200 1.000 16.96000 96 GLU A O 1
ATOM 718 N N . PHE A 1 96 ? -16.98200 -10.18900 25.41100 1.000 14.34000 97 PHE A N 1
ATOM 719 C CA . PHE A 1 96 ? -17.34500 -9.82600 24.05100 1.000 14.10000 97 PHE A CA 1
ATOM 720 C C . PHE A 1 96 ? -18.61000 -8.98800 24.04200 1.000 14.46000 97 PHE A C 1
ATOM 721 O O . PHE A 1 96 ? -19.48200 -9.13400 24.89800 1.000 16.30000 97 PHE A O 1
ATOM 729 N N . GLY A 1 97 ? -18.70200 -8.12100 23.05000 1.000 14.92000 98 GLY A N 1
ATOM 730 C CA . GLY A 1 97 ? -19.93100 -7.39300 22.79500 1.000 14.78000 98 GLY A CA 1
ATOM 731 C C . GLY A 1 97 ? -20.06900 -7.18000 21.30600 1.000 16.02000 98 GLY A C 1
ATOM 732 O O . GLY A 1 97 ? -19.07300 -7.06100 20.58300 1.000 15.85000 98 GLY A O 1
ATOM 733 N N . VAL A 1 98 ? -21.31000 -7.16000 20.83800 1.000 16.48000 99 VAL A N 1
ATOM 734 C CA . VAL A 1 98 ? -21.59800 -6.87300 19.44100 1.000 14.97000 99 VAL A CA 1
ATOM 735 C C . VAL A 1 98 ? -22.63200 -5.76400 19.36600 1.000 16.88000 99 VAL A C 1
ATOM 736 O O . VAL A 1 98 ? -23.59900 -5.75000 20.13600 1.000 20.72000 99 VAL A O 1
ATOM 740 N N . GLN A 1 99 ? -22.42100 -4.83700 18.43800 1.000 15.39000 100 GLN A N 1
ATOM 741 C CA . GLN A 1 99 ? -23.33700 -3.73700 18.18100 1.000 17.47000 100 GLN A CA 1
ATOM 742 C C . GLN A 1 99 ? -23.72900 -3.77700 16.71200 1.000 17.10000 100 GLN A C 1
ATOM 743 O O . GLN A 1 99 ? -22.86800 -3.88900 15.83900 1.000 15.47000 100 GLN A O 1
ATOM 749 N N . SER A 1 100 ? -25.02400 -3.69500 16.44400 1.000 17.67000 101 SER A N 1
ATOM 750 C CA . SER A 1 100 ? -25.50000 -3.76100 15.07100 1.000 17.90000 101 SER A CA 1
ATOM 751 C C . SER A 1 100 ? -25.04700 -2.52900 14.30100 1.000 19.40000 101 SER A C 1
ATOM 752 O O . SER A 1 100 ? -25.09700 -1.40700 14.81200 1.000 23.55000 101 SER A O 1
ATOM 755 N N . THR A 1 101 ? -24.58500 -2.73900 13.06800 1.000 15.88000 102 THR A N 1
ATOM 756 C CA . THR A 1 101 ? -24.23700 -1.62600 12.20000 1.000 17.62000 102 THR A CA 1
ATOM 757 C C . THR A 1 101 ? -25.30500 -1.32900 11.16200 1.000 22.44000 102 THR A C 1
ATOM 758 O O . THR A 1 101 ? -25.22500 -0.28900 10.50400 1.000 27.85000 102 THR A O 1
ATOM 762 N N . ARG A 1 102 ? -26.28900 -2.20600 10.98900 1.000 17.92000 103 ARG A N 1
ATOM 763 C CA . ARG A 1 102 ? -27.33900 -1.95000 10.01200 1.000 19.56000 103 ARG A CA 1
ATOM 764 C C . ARG A 1 102 ? -28.58900 -2.71200 10.41700 1.000 19.82000 103 ARG A C 1
ATOM 765 O O . ARG A 1 102 ? -28.54200 -3.64900 11.22100 1.000 19.46000 103 ARG A O 1
ATOM 773 N N . GLY A 1 103 ? -29.71200 -2.29500 9.84400 1.000 20.21000 104 GLY A N 1
ATOM 774 C CA . GLY A 1 103 ? -31.00400 -2.76200 10.30200 1.000 19.91000 104 GLY A CA 1
ATOM 775 C C . GLY A 1 103 ? -31.33800 -4.19900 9.95700 1.000 21.26000 104 GLY A C 1
ATOM 776 O O . GLY A 1 103 ? -32.33600 -4.71100 10.47300 1.000 24.70000 104 GLY A O 1
ATOM 777 N N . ASP A 1 104 ? -30.54100 -4.87000 9.12600 1.000 18.99000 105 ASP A N 1
ATOM 778 C CA . ASP A 1 104 ? -30.88900 -6.23500 8.74400 1.000 19.66000 105 ASP A CA 1
ATOM 779 C C . ASP A 1 104 ? -30.48900 -7.28100 9.77900 1.000 18.19000 105 ASP A C 1
ATOM 780 O O . ASP A 1 104 ? -30.80700 -8.46000 9.59900 1.000 19.65000 105 ASP A O 1
ATOM 785 N N . GLY A 1 105 ? -29.82100 -6.89200 10.85600 1.000 16.26000 106 GLY A N 1
ATOM 786 C CA . GLY A 1 105 ? -29.45100 -7.85000 11.88200 1.000 17.19000 106 GLY A CA 1
ATOM 787 C C . GLY A 1 105 ? -28.28600 -8.75200 11.53800 1.000 13.85000 106 GLY A C 1
ATOM 788 O O . GLY A 1 105 ? -27.98000 -9.66500 12.31800 1.000 14.47000 106 GLY A O 1
ATOM 789 N N . ARG A 1 106 ? -27.62000 -8.51100 10.41300 1.000 13.86000 107 ARG A N 1
ATOM 790 C CA . ARG A 1 106 ? -26.61100 -9.41600 9.88600 1.000 12.66000 107 ARG A CA 1
ATOM 791 C C . ARG A 1 106 ? -25.21400 -8.82700 9.84800 1.000 14.63000 107 ARG A C 1
ATOM 792 O O . ARG A 1 106 ? -24.28300 -9.51500 9.41000 1.000 13.93000 107 ARG A O 1
ATOM 800 N N . HIS A 1 107 ? -25.02100 -7.59700 10.31400 1.000 14.86000 108 HIS A N 1
ATOM 801 C CA . HIS A 1 107 ? -23.68800 -7.00700 10.36000 1.000 14.05000 108 HIS A CA 1
ATOM 802 C C . HIS A 1 107 ? -23.48000 -6.32100 11.69700 1.000 15.08000 108 HIS A C 1
ATOM 803 O O . HIS A 1 107 ? -24.32000 -5.52800 12.13600 1.000 14.06000 108 HIS A O 1
ATOM 810 N N . TRP A 1 108 ? -22.36000 -6.62300 12.33700 1.000 13.88000 109 TRP A N 1
ATOM 811 C CA . TRP A 1 108 ? -22.13700 -6.24400 13.72100 1.000 14.70000 109 TRP A CA 1
ATOM 812 C C . TRP A 1 108 ? -20.70700 -5.77200 13.89300 1.000 15.21000 109 TRP A C 1
ATOM 813 O O . TRP A 1 108 ? -19.78800 -6.30700 13.27100 1.000 17.38000 109 TRP A O 1
ATOM 824 N N . GLN A 1 109 ? -20.51700 -4.77000 14.73500 1.000 12.67000 110 GLN A N 1
ATOM 825 C CA . GLN A 1 109 ? -19.18800 -4.42600 15.20300 1.000 13.70000 110 GLN A CA 1
ATOM 826 C C . GLN A 1 109 ? -18.89400 -5.25700 16.44300 1.000 13.78000 110 GLN A C 1
ATOM 827 O O . GLN A 1 109 ? -19.71500 -5.30900 17.36600 1.000 14.44000 110 GLN A O 1
ATOM 833 N N . LEU A 1 110 ? -17.72500 -5.89300 16.46400 1.000 13.86000 111 LEU A N 1
ATOM 834 C CA . LEU A 1 110 ? -17.30800 -6.72000 17.58600 1.000 15.21000 111 LEU A CA 1
ATOM 835 C C . LEU A 1 110 ? -16.33700 -5.94400 18.46200 1.000 14.90000 111 LEU A C 1
ATOM 836 O O . LEU A 1 110 ? -15.37700 -5.35700 17.96300 1.000 15.24000 111 LEU A O 1
ATOM 841 N N . ARG A 1 111 ? -16.57300 -5.96300 19.76700 1.000 17.31000 112 ARG A N 1
ATOM 842 C CA . ARG A 1 111 ? -15.63600 -5.39700 20.71800 1.000 19.19000 112 ARG A CA 1
ATOM 843 C C . ARG A 1 111 ? -15.22600 -6.49100 21.68400 1.000 15.72000 112 ARG A C 1
ATOM 844 O O . ARG A 1 111 ? -16.03700 -7.34200 22.05300 1.000 15.96000 112 ARG A O 1
ATOM 852 N N . VAL A 1 112 ? -13.94700 -6.52000 22.02500 1.000 16.02000 113 VAL A N 1
ATOM 853 C CA . VAL A 1 112 ? -13.42000 -7.53800 22.91900 1.000 16.59000 113 VAL A CA 1
ATOM 854 C C . VAL A 1 112 ? -12.59100 -6.83600 23.98300 1.000 16.48000 113 VAL A C 1
ATOM 855 O O . VAL A 1 112 ? -11.94100 -5.82500 23.70700 1.000 18.06000 113 VAL A O 1
ATOM 859 N N . ARG A 1 113 ? -12.64300 -7.35200 25.20300 1.000 18.39000 114 ARG A N 1
ATOM 860 C CA . ARG A 1 113 ? -11.85200 -6.78000 26.28400 1.000 19.19000 114 ARG A CA 1
ATOM 861 C C . ARG A 1 113 ? -11.33000 -7.90200 27.16100 1.000 20.18000 114 ARG A C 1
ATOM 862 O O . ARG A 1 113 ? -12.09600 -8.76700 27.59200 1.000 20.04000 114 ARG A O 1
ATOM 870 N N . HIS A 1 114 ? -10.03400 -7.89000 27.43000 1.000 19.74000 115 HIS A N 1
ATOM 871 C CA . HIS A 1 114 ? -9.44300 -8.88600 28.30200 1.000 18.54000 115 HIS A CA 1
ATOM 872 C C . HIS A 1 114 ? -9.15500 -8.26100 29.65600 1.000 21.32000 115 HIS A C 1
ATOM 873 O O . HIS A 1 114 ? -8.69200 -7.12100 29.73200 1.000 23.26000 115 HIS A O 1
ATOM 880 N N . THR A 1 115 ? -9.42300 -9.02600 30.71900 1.000 23.34000 116 THR A N 1
ATOM 881 C CA . THR A 1 115 ? -9.30800 -8.49800 32.07800 1.000 27.64000 116 THR A CA 1
ATOM 882 C C . THR A 1 115 ? -7.93500 -7.89400 32.34100 1.000 28.85000 116 THR A C 1
ATOM 883 O O . THR A 1 115 ? -7.82700 -6.82700 32.95600 1.000 32.83000 116 THR A O 1
ATOM 887 N N . GLU A 1 116 ? -6.87400 -8.56100 31.88800 1.000 28.12000 117 GLU A N 1
ATOM 888 C CA . GLU A 1 116 ? -5.51000 -8.08200 32.07300 1.000 28.24000 117 GLU A CA 1
ATOM 889 C C . GLU A 1 116 ? -4.96600 -7.33800 30.86500 1.000 29.56000 117 GLU A C 1
ATOM 890 O O . GLU A 1 116 ? -4.37000 -6.26700 31.01800 1.000 32.84000 117 GLU A O 1
ATOM 896 N N . LEU A 1 117 ? -5.16800 -7.87100 29.66400 1.000 25.90000 118 LEU A N 1
ATOM 897 C CA . LEU A 1 117 ? -4.53300 -7.33600 28.47000 1.000 29.63000 118 LEU A CA 1
ATOM 898 C C . LEU A 1 117 ? -5.31200 -6.19800 27.82900 1.000 23.79000 118 LEU A C 1
ATOM 899 O O . LEU A 1 117 ? -4.78800 -5.54400 26.92100 1.000 31.39000 118 LEU A O 1
ATOM 904 N N . GLY A 1 118 ? -6.52700 -5.93600 28.28000 1.000 26.44000 119 GLY A N 1
ATOM 905 C CA . GLY A 1 118 ? -7.25400 -4.77300 27.82700 1.000 25.96000 119 GLY A CA 1
ATOM 906 C C . GLY A 1 118 ? -8.01500 -5.00300 26.53600 1.000 28.40000 119 GLY A C 1
ATOM 907 O O . GLY A 1 118 ? -8.27500 -6.13100 26.10500 1.000 21.32000 119 GLY A O 1
ATOM 908 N N . GLU A 1 119 ? -8.38100 -3.88600 25.91200 1.000 25.66000 120 GLU A N 1
ATOM 909 C CA . GLU A 1 119 ? -9.24100 -3.88400 24.74100 1.000 25.33000 120 GLU A CA 1
ATOM 910 C C . GLU A 1 119 ? -8.44300 -3.46700 23.52000 1.000 22.38000 120 GLU A C 1
ATOM 911 O O . GLU A 1 119 ? -7.95100 -2.32800 23.47100 1.000 30.55000 120 GLU A O 1
ATOM 917 N N . PRO A 1 120 ? -8.29100 -4.33100 22.51800 1.000 21.91000 121 PRO A N 1
ATOM 918 C CA . PRO A 1 120 ? -7.59900 -3.91200 21.29400 1.000 23.15000 121 PRO A CA 1
ATOM 919 C C . PRO A 1 120 ? -8.38600 -2.82800 20.57100 1.000 22.89000 121 PRO A C 1
ATOM 920 O O . PRO A 1 120 ? -9.61100 -2.89100 20.45700 1.000 23.65000 121 PRO A O 1
ATOM 924 N N . ARG A 1 121 ? -7.66800 -1.81300 20.10300 1.000 28.53000 122 ARG A N 1
ATOM 925 C CA . ARG A 1 121 ? -8.29500 -0.66300 19.45200 1.000 31.16000 122 ARG A CA 1
ATOM 926 C C . ARG A 1 121 ? -8.39000 -0.83300 17.94500 1.000 29.41000 122 ARG A C 1
ATOM 927 O O . ARG A 1 121 ? -8.16800 0.10800 17.18000 1.000 34.92000 122 ARG A O 1
ATOM 935 N N . ILE A 1 122 ? -8.71800 -2.03400 17.49500 1.000 28.26000 123 ILE A N 1
ATOM 936 C CA . ILE A 1 122 ? -8.76100 -2.36500 16.08000 1.000 23.91000 123 ILE A CA 1
ATOM 937 C C . ILE A 1 122 ? -10.20400 -2.65700 15.69500 1.000 20.78000 123 ILE A C 1
ATOM 938 O O . ILE A 1 122 ? -10.98400 -3.19700 16.48500 1.000 26.22000 123 ILE A O 1
ATOM 943 N N . VAL A 1 123 ? -10.56300 -2.26800 14.47300 1.000 18.33000 124 VAL A N 1
ATOM 944 C CA . VAL A 1 123 ? -11.91500 -2.48300 13.97300 1.000 17.93000 124 VAL A CA 1
ATOM 945 C C . VAL A 1 123 ? -12.12700 -3.96700 13.71500 1.000 15.22000 124 VAL A C 1
ATOM 946 O O . VAL A 1 123 ? -11.34100 -4.61000 13.00200 1.000 18.91000 124 VAL A O 1
ATOM 950 N N . ALA A 1 124 ? -13.19700 -4.51800 14.29300 1.000 15.70000 125 ALA A N 1
ATOM 951 C CA . ALA A 1 124 ? -13.53900 -5.92000 14.12700 1.000 16.87000 125 ALA A CA 1
ATOM 952 C C . ALA A 1 124 ? -15.03700 -6.03900 13.91700 1.000 17.79000 125 ALA A C 1
ATOM 953 O O . ALA A 1 124 ? -15.82100 -5.23900 14.42800 1.000 14.64000 125 ALA A O 1
ATOM 955 N N . SER A 1 125 ? -15.43600 -7.05800 13.17600 1.000 17.33000 126 SER A N 1
ATOM 956 C CA . SER A 1 125 ? -16.83000 -7.18900 12.80000 1.000 18.25000 126 SER A CA 1
ATOM 957 C C . SER A 1 125 ? -17.22900 -8.65300 12.74300 1.000 17.74000 126 SER A C 1
ATOM 958 O O . SER A 1 125 ? -16.38800 -9.55600 12.72400 1.000 17.43000 126 SER A O 1
ATOM 961 N N . VAL A 1 126 ? -18.53900 -8.87100 12.72000 1.000 16.77000 127 VAL A N 1
ATOM 962 C CA . VAL A 1 126 ? -19.13400 -10.17600 12.47100 1.000 15.09000 127 VAL A CA 1
ATOM 963 C C . VAL A 1 126 ? -20.21900 -9.96600 11.42900 1.000 17.75000 127 VAL A C 1
ATOM 964 O O . VAL A 1 126 ? -21.02800 -9.03900 11.55200 1.000 17.74000 127 VAL A O 1
ATOM 968 N N . GLU A 1 127 ? -20.23500 -10.80900 10.39900 1.000 15.70000 128 GLU A N 1
ATOM 969 C CA . GLU A 1 127 ? -21.21800 -10.67400 9.33400 1.000 16.38000 128 GLU A CA 1
ATOM 970 C C . GLU A 1 127 ? -21.78300 -12.04000 8.99200 1.000 14.44000 128 GLU A C 1
ATOM 971 O O . GLU A 1 127 ? -21.05900 -13.04200 9.01200 1.000 15.45000 128 GLU A O 1
ATOM 977 N N . PHE A 1 128 ? -23.06900 -12.07100 8.64500 1.000 13.40000 129 PHE A N 1
ATOM 978 C CA . PHE A 1 128 ? -23.79400 -13.30800 8.37800 1.000 12.30000 129 PHE A CA 1
ATOM 979 C C . PHE A 1 128 ? -24.43200 -13.20700 7.00600 1.000 12.16000 129 PHE A C 1
ATOM 980 O O . PHE A 1 128 ? -25.39200 -12.44700 6.82200 1.000 13.58000 129 PHE A O 1
ATOM 988 N N . ALA A 1 129 ? -23.92200 -13.98200 6.05400 1.000 12.64000 130 ALA A N 1
ATOM 989 C CA . ALA A 1 129 ? -24.47000 -13.98900 4.70800 1.000 13.11000 130 ALA A CA 1
ATOM 990 C C . ALA A 1 129 ? -25.76100 -14.79300 4.67100 1.000 15.56000 130 ALA A C 1
ATOM 991 O O . ALA A 1 129 ? -25.88800 -15.82800 5.33600 1.000 14.68000 130 ALA A O 1
ATOM 993 N N . ARG A 1 130 ? -26.72000 -14.31900 3.87600 1.000 14.40000 131 ARG A N 1
ATOM 994 C CA . ARG A 1 130 ? -28.01000 -14.97700 3.73100 1.000 15.37000 131 ARG A CA 1
ATOM 995 C C . ARG A 1 130 ? -28.02000 -16.02000 2.62500 1.000 15.56000 131 ARG A C 1
ATOM 996 O O . ARG A 1 130 ? -28.73700 -17.02100 2.73900 1.000 17.28000 131 ARG A O 1
ATOM 1004 N N . ARG A 1 131 ? -27.26500 -15.79400 1.54800 1.000 18.26000 132 ARG A N 1
ATOM 1005 C CA . ARG A 1 131 ? -27.33600 -16.68400 0.39700 1.000 20.34000 132 ARG A CA 1
ATOM 1006 C C . ARG A 1 131 ? -26.67300 -18.00800 0.74400 1.000 20.89000 132 ARG A C 1
ATOM 1007 O O . ARG A 1 131 ? -25.55500 -18.01600 1.26200 1.000 22.50000 132 ARG A O 1
ATOM 1015 N N . PRO A 1 132 ? -27.32300 -19.13700 0.49100 1.000 20.18000 133 PRO A N 1
ATOM 1016 C CA . PRO A 1 132 ? -26.69600 -20.42500 0.80500 1.000 20.11000 133 PRO A CA 1
ATOM 1017 C C . PRO A 1 132 ? -25.39300 -20.62700 0.03600 1.000 18.03000 133 PRO A C 1
ATOM 1018 O O . PRO A 1 132 ? -25.24800 -20.20300 -1.11300 1.000 18.98000 133 PRO A O 1
ATOM 1022 N N . LEU A 1 133 ? -24.44100 -21.28700 0.69000 1.000 16.78000 134 LEU A N 1
ATOM 1023 C CA . LEU A 1 133 ? -23.22800 -21.71800 0.00800 1.000 15.66000 134 LEU A CA 1
ATOM 1024 C C . LEU A 1 133 ? -23.56300 -22.76500 -1.04300 1.000 16.60000 134 LEU A C 1
ATOM 1025 O O . LEU A 1 133 ? -24.53900 -23.51200 -0.93000 1.000 18.62000 134 LEU A O 1
ATOM 1030 N N . ALA A 1 134 ? -22.73400 -22.81500 -2.07600 1.000 15.67000 135 ALA A N 1
ATOM 1031 C CA . ALA A 1 134 ? -22.97500 -23.72700 -3.18300 1.000 15.77000 135 ALA A CA 1
ATOM 1032 C C . ALA A 1 134 ? -22.42600 -25.12100 -2.92500 1.000 16.57000 135 ALA A C 1
ATOM 1033 O O . ALA A 1 134 ? -23.00400 -26.09800 -3.40800 1.000 18.75000 135 ALA A O 1
ATOM 1035 N N . LEU A 1 135 ? -21.33200 -25.24000 -2.17700 1.000 14.55000 136 LEU A N 1
ATOM 1036 C CA . LEU A 1 135 ? -20.62500 -26.49600 -1.99400 1.000 14.69000 136 LEU A CA 1
ATOM 1037 C C . LEU A 1 135 ? -20.68800 -26.94700 -0.54200 1.000 15.93000 136 LEU A C 1
ATOM 1038 O O . LEU A 1 135 ? -20.78000 -26.11700 0.36500 1.000 15.11000 136 LEU A O 1
ATOM 1043 N N . PRO A 1 136 ? -20.61300 -28.25400 -0.28700 1.000 15.38000 137 PRO A N 1
ATOM 1044 C CA . PRO A 1 136 ? -20.58100 -28.72800 1.09900 1.000 14.03000 137 PRO A CA 1
ATOM 1045 C C . PRO A 1 136 ? -19.36800 -28.17700 1.82700 1.000 15.05000 137 PRO A C 1
ATOM 1046 O O . PRO A 1 136 ? -18.29300 -28.00600 1.25300 1.000 14.20000 137 PRO A O 1
ATOM 1050 N N . SER A 1 137 ? -19.54900 -27.90400 3.11200 1.000 12.81000 138 SER A N 1
ATOM 1051 C CA . SER A 1 137 ? -18.44800 -27.40200 3.92000 1.000 13.32000 138 SER A CA 1
ATOM 1052 C C . SER A 1 137 ? -17.42300 -28.50200 4.17500 1.000 12.14000 138 SER A C 1
ATOM 1053 O O . SER A 1 137 ? -17.68800 -29.70000 4.00200 1.000 14.52000 138 SER A O 1
ATOM 1056 N N . GLU A 1 138 ? -16.25000 -28.07400 4.61100 1.000 12.18000 139 GLU A N 1
ATOM 1057 C CA . GLU A 1 138 ? -15.17000 -28.96200 4.99700 1.000 12.15000 139 GLU A CA 1
ATOM 1058 C C . GLU A 1 138 ? -14.96600 -28.71100 6.47200 1.000 13.77000 139 GLU A C 1
ATOM 1059 O O . GLU A 1 138 ? -14.58600 -27.61700 6.89900 1.000 13.33000 139 GLU A O 1
ATOM 1065 N N . LEU A 1 139 ? -15.08100 -29.80700 7.23200 1.000 14.75000 140 LEU A N 1
ATOM 1066 C CA . LEU A 1 139 ? -14.85400 -29.80800 8.70100 1.000 14.90000 140 LEU A CA 1
ATOM 1067 C C . LEU A 1 139 ? -13.34600 -29.71300 8.94100 1.000 15.16000 140 LEU A C 1
ATOM 1068 O O . LEU A 1 139 ? -12.62800 -30.68100 8.62800 1.000 21.23000 140 LEU A O 1
ATOM 1073 N N . LEU A 1 140 ? -12.89500 -28.60800 9.52700 1.000 13.11000 141 LEU A N 1
ATOM 1074 C CA . LEU A 1 140 ? -11.43500 -28.41400 9.68800 1.000 13.00000 141 LEU A CA 1
ATOM 1075 C C . LEU A 1 140 ? -11.05500 -28.05500 11.12200 1.000 13.00000 141 LEU A C 1
ATOM 1076 O O . LEU A 1 140 ? -11.79800 -27.33700 11.79600 1.000 14.37000 141 LEU A O 1
ATOM 1081 N N . ALA A 1 141 ? -9.92800 -28.60600 11.55100 1.000 13.89000 142 ALA A N 1
ATOM 1082 C CA . ALA A 1 141 ? -9.26100 -28.16300 12.76600 1.000 14.18000 142 ALA A CA 1
ATOM 1083 C C . ALA A 1 141 ? -8.58400 -26.80600 12.54300 1.000 13.83000 142 ALA A C 1
ATOM 1084 O O . ALA A 1 141 ? -8.31500 -26.39300 11.41400 1.000 16.22000 142 ALA A O 1
ATOM 1086 N N . PHE A 1 142 ? -8.33200 -26.09400 13.64300 1.000 12.67000 143 PHE A N 1
ATOM 1087 C CA . PHE A 1 142 ? -7.48400 -24.91200 13.57100 1.000 13.51000 143 PHE A CA 1
ATOM 1088 C C . PHE A 1 142 ? -6.03900 -25.33800 13.33100 1.000 14.88000 143 PHE A C 1
ATOM 1089 O O . PHE A 1 142 ? -5.57900 -26.35200 13.87000 1.000 16.93000 143 PHE A O 1
ATOM 1097 N N . ILE A 1 143 ? -5.32900 -24.59100 12.48500 1.000 13.81000 144 ILE A N 1
ATOM 1098 C CA . ILE A 1 143 ? -3.88700 -24.79100 12.34600 1.000 14.32000 144 ILE A CA 1
ATOM 1099 C C . ILE A 1 143 ? -3.24500 -24.50400 13.69300 1.000 14.72000 144 ILE A C 1
ATOM 1100 O O . ILE A 1 143 ? -3.49400 -23.45500 14.30000 1.000 15.63000 144 ILE A O 1
ATOM 1105 N N . GLN A 1 144 ? -2.44000 -25.44300 14.18200 1.000 15.77000 145 GLN A N 1
ATOM 1106 C CA . GLN A 1 144 ? -1.88100 -25.32100 15.52600 1.000 17.61000 145 GLN A CA 1
ATOM 1107 C C . GLN A 1 144 ? -0.80000 -24.24900 15.57200 1.000 18.05000 145 GLN A C 1
ATOM 1108 O O . GLN A 1 144 ? 0.13500 -24.25500 14.76500 1.000 19.49000 145 GLN A O 1
ATOM 1114 N N . LEU A 1 145 ? -0.93000 -23.32700 16.52000 1.000 15.74000 146 LEU A N 1
ATOM 1115 C CA . LEU A 1 145 ? 0.01100 -22.23500 16.71300 1.000 16.86000 146 LEU A CA 1
ATOM 1116 C C . LEU A 1 145 ? 0.49200 -22.24900 18.15600 1.000 17.07000 146 LEU A C 1
ATOM 1117 O O . LEU A 1 145 ? -0.22800 -22.70700 19.04300 1.000 17.95000 146 LEU A O 1
ATOM 1122 N N . PRO A 1 146 ? 1.70500 -21.75600 18.42100 1.000 17.64000 147 PRO A N 1
ATOM 1123 C CA . PRO A 1 146 ? 2.25500 -21.84500 19.78900 1.000 19.41000 147 PRO A CA 1
ATOM 1124 C C . PRO A 1 146 ? 1.37100 -21.26700 20.88900 1.000 18.24000 147 PRO A C 1
ATOM 1125 O O . PRO A 1 146 ? 1.22300 -21.88400 21.95300 1.000 19.76000 147 PRO A O 1
ATOM 1129 N N . ILE A 1 147 ? 0.77300 -20.09600 20.66700 1.000 16.25000 148 ILE A N 1
ATOM 1130 C CA . ILE A 1 147 ? -0.01200 -19.47300 21.72100 1.000 17.31000 148 ILE A CA 1
ATOM 1131 C C . ILE A 1 147 ? -1.22500 -20.30900 22.10500 1.000 16.26000 148 ILE A C 1
ATOM 1132 O O . ILE A 1 147 ? -1.73500 -20.16400 23.21500 1.000 16.93000 148 ILE A O 1
ATOM 1137 N N . HIS A 1 148 ? -1.69500 -21.19800 21.22400 1.000 16.53000 149 HIS A N 1
ATOM 1138 C CA . HIS A 1 148 ? -2.84900 -22.02600 21.56700 1.000 17.40000 149 HIS A CA 1
ATOM 1139 C C . HIS A 1 148 ? -2.58000 -22.89300 22.78700 1.000 18.30000 149 HIS A C 1
ATOM 1140 O O . HIS A 1 148 ? -3.52000 -23.28700 23.48300 1.000 19.23000 149 HIS A O 1
ATOM 1147 N N . LYS A 1 149 ? -1.30900 -23.20100 23.06000 1.000 18.31000 150 LYS A N 1
ATOM 1148 C CA . LYS A 1 149 ? -0.97900 -24.01000 24.23100 1.000 20.15000 150 LYS A CA 1
ATOM 1149 C C . LYS A 1 149 ? -1.31600 -23.30600 25.53800 1.000 23.99000 150 LYS A C 1
ATOM 1150 O O . LYS A 1 149 ? -1.41400 -23.96400 26.58000 1.000 25.81000 150 LYS A O 1
ATOM 1156 N N . ALA A 1 150 ? -1.50500 -21.99400 25.51400 1.000 18.53000 151 ALA A N 1
ATOM 1157 C CA . ALA A 1 150 ? -1.79500 -21.24300 26.72800 1.000 20.18000 151 ALA A CA 1
ATOM 1158 C C . ALA A 1 150 ? -3.28400 -21.06100 26.99200 1.000 23.09000 151 ALA A C 1
ATOM 1159 O O . ALA A 1 150 ? -3.64500 -20.43000 27.99500 1.000 21.55000 151 ALA A O 1
ATOM 1161 N N . TYR A 1 151 ? -4.15500 -21.59700 26.13100 1.000 18.89000 152 TYR A N 1
ATOM 1162 C CA . TYR A 1 151 ? -5.57400 -21.26400 26.21500 1.000 19.11000 152 TYR A CA 1
ATOM 1163 C C . TYR A 1 151 ? -6.27600 -21.96200 27.37500 1.000 21.83000 152 TYR A C 1
ATOM 1164 O O . TYR A 1 151 ? -7.19800 -21.39600 27.97100 1.000 21.95000 152 TYR A O 1
ATOM 1173 N N . GLY A 1 152 ? -5.89300 -23.19600 27.68400 1.000 21.95000 153 GLY A N 1
ATOM 1174 C CA . GLY A 1 152 ? -6.60400 -23.95800 28.69100 1.000 26.60000 153 GLY A CA 1
ATOM 1175 C C . GLY A 1 152 ? -7.81500 -24.72000 28.18700 1.000 27.15000 153 GLY A C 1
ATOM 1176 O O . GLY A 1 152 ? -8.53300 -25.32200 28.99600 1.000 28.76000 153 GLY A O 1
ATOM 1177 N N . PHE A 1 153 ? -8.08000 -24.69400 26.88400 1.000 18.46000 154 PHE A N 1
ATOM 1178 C CA . PHE A 1 153 ? -9.06400 -25.55800 26.24800 1.000 20.10000 154 PHE A CA 1
ATOM 1179 C C . PHE A 1 153 ? -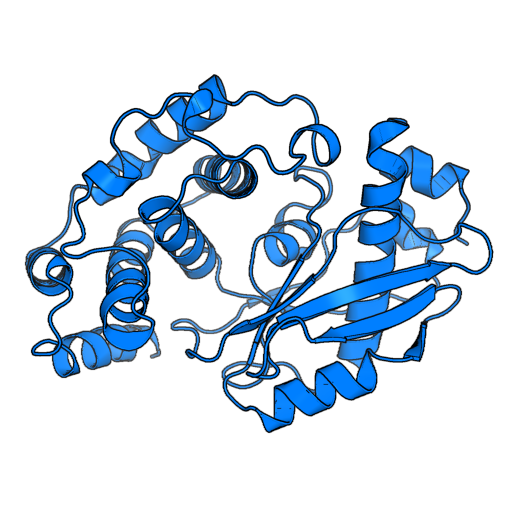8.51700 -25.91300 24.87600 1.000 17.96000 154 PHE A C 1
ATOM 1180 O O . PHE A 1 153 ? -7.61300 -25.25000 24.36800 1.000 19.07000 154 PHE A O 1
ATOM 1188 N N . GLY A 1 154 ? -9.05900 -26.97600 24.29100 1.000 19.50000 155 GLY A N 1
ATOM 1189 C CA . GLY A 1 154 ? -8.71500 -27.35200 22.93100 1.000 18.25000 155 GLY A CA 1
ATOM 1190 C C . GLY A 1 154 ? -9.63800 -26.67000 21.93300 1.000 17.65000 155 GLY A C 1
ATOM 1191 O O . GLY A 1 154 ? -10.83700 -26.54100 22.16400 1.000 18.86000 155 GLY A O 1
ATOM 1192 N N . LEU A 1 155 ? -9.05900 -26.23500 20.81800 1.000 17.60000 156 LEU A N 1
ATOM 1193 C CA . LEU A 1 155 ? -9.85000 -25.54700 19.81200 1.000 15.61000 156 LEU A CA 1
ATOM 1194 C C . LEU A 1 155 ? -10.73300 -26.54500 19.05800 1.000 16.37000 156 LEU A C 1
ATOM 1195 O O . LEU A 1 155 ? -10.36300 -27.70900 18.88100 1.000 18.29000 156 LEU A O 1
ATOM 1200 N N . PRO A 1 156 ? -11.90200 -26.11000 18.60200 1.000 15.39000 157 PRO A N 1
ATOM 1201 C CA . PRO A 1 156 ? -12.85700 -27.03000 17.98200 1.000 14.63000 157 PRO A CA 1
ATOM 1202 C C . PRO A 1 156 ? -12.50400 -27.32000 16.53000 1.000 15.62000 157 PRO A C 1
ATOM 1203 O O . PRO A 1 156 ? -11.64700 -26.67800 15.92000 1.000 16.17000 157 PRO A O 1
ATOM 1207 N N . THR A 1 157 ? -13.19800 -28.30400 15.97600 1.000 15.43000 158 THR A N 1
ATOM 1208 C CA . THR A 1 157 ? -13.27300 -28.44100 14.53200 1.000 15.21000 158 THR A CA 1
ATOM 1209 C C . THR A 1 157 ? -14.55900 -27.77500 14.07600 1.000 14.74000 158 THR A C 1
ATOM 1210 O O . THR A 1 157 ? -15.58900 -27.86600 14.75200 1.000 16.26000 158 THR A O 1
ATOM 1214 N N . LEU A 1 158 ? -14.48200 -27.06800 12.94700 1.000 14.22000 159 LEU A N 1
ATOM 1215 C CA . LEU A 1 158 ? -15.61200 -26.27800 12.47600 1.000 13.76000 159 LEU A CA 1
ATOM 1216 C C . LEU A 1 158 ? -15.83700 -26.54000 10.99500 1.000 12.12000 159 LEU A C 1
ATOM 1217 O O . LEU A 1 158 ? -14.87100 -26.70100 10.24300 1.000 12.62000 159 LEU A O 1
ATOM 1222 N N . PRO A 1 159 ? -17.08900 -26.56600 10.54500 1.000 11.02000 160 PRO A N 1
ATOM 1223 C CA . PRO A 1 159 ? -17.35800 -26.57900 9.10200 1.000 12.35000 160 PRO A CA 1
ATOM 1224 C C . PRO A 1 159 ? -16.96000 -25.24700 8.49500 1.000 12.21000 160 PRO A C 1
ATOM 1225 O O . PRO A 1 159 ? -17.40200 -24.18400 8.93500 1.000 12.27000 160 PRO A O 1
ATOM 1229 N N . VAL A 1 160 ? -16.12700 -25.32100 7.47000 1.000 11.62000 161 VAL A N 1
ATOM 1230 C CA . VAL A 1 160 ? -15.55800 -24.15800 6.80300 1.000 12.02000 161 VAL A CA 1
ATOM 1231 C C . VAL A 1 160 ? -15.92200 -24.21800 5.32400 1.000 11.30000 161 VAL A C 1
ATOM 1232 O O . VAL A 1 160 ? -16.05200 -25.29900 4.73800 1.000 12.60000 161 VAL A O 1
ATOM 1236 N N . VAL A 1 161 ? -16.07000 -23.03900 4.70900 1.000 11.92000 162 VAL A N 1
ATOM 1237 C CA . VAL A 1 161 ? -16.33800 -22.96100 3.27800 1.000 12.04000 162 VAL A CA 1
ATOM 1238 C C . VAL A 1 161 ? -15.29700 -23.75500 2.49500 1.000 13.17000 162 VAL A C 1
ATOM 1239 O O . VAL A 1 161 ? -14.09700 -23.72500 2.79300 1.000 12.78000 162 VAL A O 1
ATOM 1243 N N . ALA A 1 162 ? -15.76500 -24.46600 1.47200 1.000 12.74000 163 ALA A N 1
ATOM 1244 C CA . ALA A 1 162 ? -14.84400 -25.18700 0.60900 1.000 13.57000 163 ALA A CA 1
ATOM 1245 C C . ALA A 1 162 ? -13.87400 -24.21000 -0.02900 1.000 13.99000 163 ALA A C 1
ATOM 1246 O O . ALA A 1 162 ? -14.22300 -23.06100 -0.33200 1.000 13.26000 163 ALA A O 1
ATOM 1248 N N . GLU A 1 163 ? -12.64100 -24.67200 -0.24400 1.000 14.43000 164 GLU A N 1
ATOM 1249 C CA . GLU A 1 163 ? -11.59500 -23.77900 -0.71900 1.000 14.31000 164 GLU A CA 1
ATOM 1250 C C . GLU A 1 163 ? -11.91700 -23.18300 -2.09000 1.000 14.26000 164 GLU A C 1
ATOM 1251 O O . GLU A 1 163 ? -11.64300 -22.00500 -2.32800 1.000 14.47000 164 GLU A O 1
ATOM 1257 N N . ALA A 1 164 ? -12.49000 -23.97200 -3.00200 1.000 13.06000 165 ALA A N 1
ATOM 1258 C CA . ALA A 1 164 ? -12.85100 -23.43300 -4.31400 1.000 14.84000 165 ALA A CA 1
ATOM 1259 C C . ALA A 1 164 ? -13.89600 -22.33600 -4.18100 1.000 12.44000 165 ALA A C 1
ATOM 1260 O O . ALA A 1 164 ? -13.87100 -21.34500 -4.92400 1.000 12.80000 165 ALA A O 1
ATOM 1262 N N . GLU A 1 165 ? -14.84100 -22.50800 -3.25000 1.000 12.15000 166 GLU A N 1
ATOM 1263 C CA . GLU A 1 165 ? -15.87300 -21.50300 -3.04100 1.000 12.78000 166 GLU A CA 1
ATOM 1264 C C . GLU A 1 165 ? -15.31000 -20.25900 -2.35900 1.000 11.77000 166 GLU A C 1
ATOM 1265 O O . GLU A 1 165 ? -15.71900 -19.14100 -2.67400 1.000 12.20000 166 GLU A O 1
ATOM 1271 N N . ALA A 1 166 ? -14.38100 -20.43000 -1.41600 1.000 12.51000 167 ALA A N 1
ATOM 1272 C CA . ALA A 1 166 ? -13.75300 -19.26700 -0.79600 1.000 11.76000 167 ALA A CA 1
ATOM 1273 C C . ALA A 1 166 ? -13.01900 -18.42800 -1.83400 1.000 12.64000 167 ALA A C 1
ATOM 1274 O O . ALA A 1 166 ? -13.09300 -17.19000 -1.81900 1.000 12.29000 167 ALA A O 1
ATOM 1276 N N . CYS A 1 167 ? -12.32400 -19.09100 -2.76200 1.000 12.29000 168 CYS A N 1
ATOM 1277 C CA . CYS A 1 167 ? -11.62100 -18.36600 -3.80800 1.000 12.25000 168 CYS A CA 1
ATOM 1278 C C . CYS A 1 167 ? -12.61100 -17.64800 -4.72400 1.000 11.70000 168 CYS A C 1
ATOM 1279 O O . CYS A 1 167 ? -12.42900 -16.46300 -5.04000 1.000 12.22000 168 CYS A O 1
ATOM 1282 N N . ALA A 1 168 ? -13.70200 -18.32400 -5.10300 1.000 11.24000 169 ALA A N 1
ATOM 1283 C CA . ALA A 1 168 ? -14.71600 -17.69100 -5.94600 1.000 12.50000 169 ALA A CA 1
ATOM 1284 C C . ALA A 1 168 ? -15.34200 -16.48200 -5.25500 1.000 12.18000 169 ALA A C 1
ATOM 1285 O O . ALA A 1 168 ? -15.59000 -15.45500 -5.89800 1.000 11.44000 169 ALA A O 1
ATOM 1287 N N . GLU A 1 169 ? -15.60000 -16.57700 -3.94200 1.000 11.10000 170 GLU A N 1
ATOM 1288 C CA . GLU A 1 169 ? -16.15000 -15.43600 -3.21900 1.000 13.81000 170 GLU A CA 1
ATOM 1289 C C . GLU A 1 169 ? -15.16500 -14.27400 -3.18400 1.000 12.46000 170 GLU A C 1
ATOM 1290 O O . GLU A 1 169 ? -15.55800 -13.10800 -3.32700 1.000 13.21000 170 GLU A O 1
ATOM 1296 N N . LYS A 1 170 ? -13.87900 -14.56600 -3.01100 1.000 12.68000 171 LYS A N 1
ATOM 1297 C CA . LYS A 1 170 ? -12.88300 -13.49900 -3.01900 1.000 12.73000 171 LYS A CA 1
ATOM 1298 C C . LYS A 1 170 ? -12.83400 -12.81700 -4.37100 1.000 12.46000 171 LYS A C 1
ATOM 1299 O O . LYS A 1 170 ? -12.79100 -11.58400 -4.45400 1.000 13.69000 171 LYS A O 1
ATOM 1305 N N . LEU A 1 171 ? -12.87600 -13.60400 -5.44400 1.000 13.26000 172 LEU A N 1
ATOM 1306 C CA . LEU A 1 171 ? -12.86300 -13.03600 -6.78400 1.000 13.34000 172 LEU A CA 1
ATOM 1307 C C . LEU A 1 171 ? -14.12400 -12.23700 -7.07100 1.000 12.50000 172 LEU A C 1
ATOM 1308 O O . LEU A 1 171 ? -14.08900 -11.25600 -7.82900 1.000 13.46000 172 LEU A O 1
ATOM 1313 N N . ALA A 1 172 ? -15.25300 -12.66600 -6.50800 1.000 11.47000 173 ALA A N 1
ATOM 1314 C CA . ALA A 1 172 ? -16.50100 -11.94400 -6.71400 1.000 12.05000 173 ALA A CA 1
ATOM 1315 C C . ALA A 1 172 ? -16.45400 -10.56300 -6.07900 1.000 12.22000 173 ALA A C 1
ATOM 1316 O O . ALA A 1 172 ? -16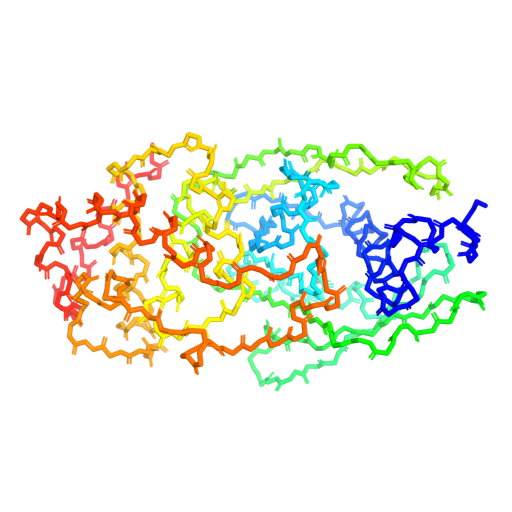.96400 -9.59500 -6.64900 1.000 14.49000 173 ALA A O 1
ATOM 1318 N N . ARG A 1 173 ? -15.85600 -10.44300 -4.90700 1.000 13.25000 174 ARG A N 1
ATOM 1319 C CA . ARG A 1 173 ? -15.72100 -9.10900 -4.33000 1.000 14.24000 174 ARG A CA 1
ATOM 1320 C C . ARG A 1 173 ? -14.64800 -8.29800 -5.04300 1.000 14.89000 174 ARG A C 1
ATOM 1321 O O . ARG A 1 173 ? -14.83400 -7.09800 -5.28600 1.000 14.53000 174 ARG A O 1
ATOM 1329 N N . TYR A 1 174 ? -13.52300 -8.93800 -5.38200 1.000 13.58000 175 TYR A N 1
ATOM 1330 C CA . TYR A 1 174 ? -12.44300 -8.26500 -6.09900 1.000 12.62000 175 TYR A CA 1
ATOM 1331 C C . TYR A 1 174 ? -12.94700 -7.64000 -7.38600 1.000 15.04000 175 TYR A C 1
ATOM 1332 O O . TYR A 1 174 ? -12.47200 -6.57000 -7.79000 1.000 15.77000 175 TYR A O 1
ATOM 1341 N N . ARG A 1 175 ? -13.91600 -8.28400 -8.03100 1.000 13.66000 176 ARG A N 1
ATOM 1342 C CA . ARG A 1 175 ? -14.48800 -7.78300 -9.26600 1.000 14.26000 176 ARG A CA 1
ATOM 1343 C C . ARG A 1 175 ? -15.21300 -6.45800 -9.05700 1.000 15.44000 176 ARG A C 1
ATOM 1344 O O . ARG A 1 175 ? -15.34600 -5.66500 -10.00300 1.000 18.18000 176 ARG A O 1
ATOM 1352 N N . ARG A 1 176 ? -15.72100 -6.22500 -7.85100 1.000 16.50000 177 ARG A N 1
ATOM 1353 C CA . ARG A 1 176 ? -16.50800 -5.03500 -7.54800 1.000 20.17000 177 ARG A CA 1
ATOM 1354 C C . ARG A 1 176 ? -15.68100 -3.92500 -6.92200 1.000 20.52000 177 ARG A C 1
ATOM 1355 O O . ARG A 1 176 ? -15.86600 -2.75100 -7.26900 1.000 22.43000 177 ARG A O 1
ATOM 1363 N N . VAL A 1 177 ? -14.78200 -4.26700 -6.00200 1.000 15.34000 178 VAL A N 1
ATOM 1364 C CA . VAL A 1 177 ? -13.98200 -3.28300 -5.28300 1.000 18.45000 178 VAL A CA 1
ATOM 1365 C C . VAL A 1 177 ? -12.63000 -3.90200 -4.95400 1.000 17.66000 178 VAL A C 1
ATOM 1366 O O . VAL A 1 177 ? -12.53900 -5.08000 -4.59900 1.000 21.55000 178 VAL A O 1
ATOM 1370 N N . ALA A 1 178 ? -11.57600 -3.09700 -5.06200 1.000 19.73000 179 ALA A N 1
ATOM 1371 C CA . ALA A 1 178 ? -10.20500 -3.56600 -4.88300 1.000 21.68000 179 ALA A CA 1
ATOM 1372 C C . ALA A 1 178 ? -9.78500 -3.33600 -3.43500 1.000 20.85000 179 ALA A C 1
ATOM 1373 O O . ALA A 1 178 ? -9.59500 -2.19100 -3.01100 1.000 23.06000 179 ALA A O 1
ATOM 1375 N N . LEU A 1 179 ? -9.64600 -4.42400 -2.67200 1.000 17.17000 180 LEU A N 1
ATOM 1376 C CA . LEU A 1 179 ? -9.27100 -4.36400 -1.26500 1.000 17.45000 180 LEU A CA 1
ATOM 1377 C C . LEU A 1 179 ? -7.94100 -5.07800 -1.06400 1.000 16.40000 180 LEU A C 1
ATOM 1378 O O . LEU A 1 179 ? -7.77300 -6.21600 -1.50800 1.000 16.27000 180 LEU A O 1
ATOM 1383 N N . ALA A 1 180 ? -7.00700 -4.43100 -0.35800 1.000 16.23000 181 ALA A N 1
ATOM 1384 C CA . ALA A 1 180 ? -5.69900 -5.05000 -0.15700 1.000 16.21000 181 ALA A CA 1
ATOM 1385 C C . ALA A 1 180 ? -5.79300 -6.37700 0.58600 1.000 14.92000 181 ALA A C 1
ATOM 1386 O O . ALA A 1 180 ? -4.99900 -7.28400 0.31900 1.000 15.01000 181 ALA A O 1
ATOM 1388 N N . ARG A 1 181 ? -6.73500 -6.51000 1.53000 1.000 16.15000 182 ARG A N 1
ATOM 1389 C CA . ARG A 1 181 ? -6.85100 -7.77500 2.24800 1.000 16.12000 182 ARG A CA 1
ATOM 1390 C C . ARG A 1 181 ? -7.29600 -8.88700 1.31100 1.000 13.05000 182 ARG A C 1
ATOM 1391 O O . ARG A 1 181 ? -6.82800 -10.02900 1.42300 1.000 15.62000 182 ARG A O 1
ATOM 1399 N N . ASP A 1 182 ? -8.16100 -8.56100 0.34900 1.000 12.93000 183 ASP A N 1
ATOM 1400 C CA . ASP A 1 182 ? -8.56800 -9.56400 -0.62800 1.000 14.58000 183 ASP A CA 1
ATOM 1401 C C . ASP A 1 182 ? -7.41500 -9.90100 -1.56500 1.000 14.60000 183 ASP A C 1
ATOM 1402 O O . ASP A 1 182 ? -7.22900 -11.06500 -1.93200 1.000 13.93000 183 ASP A O 1
ATOM 1407 N N . LEU A 1 183 ? -6.63900 -8.89000 -1.97500 1.000 14.48000 184 LEU A N 1
ATOM 1408 C CA . LEU A 1 183 ? -5.46100 -9.14900 -2.79900 1.000 13.99000 184 LEU A CA 1
ATOM 1409 C C . LEU A 1 183 ? -4.48700 -10.08000 -2.08500 1.000 13.89000 184 LEU A C 1
ATOM 1410 O O . LEU A 1 183 ? -3.95300 -11.02000 -2.68600 1.000 13.57000 184 LEU A O 1
ATOM 1415 N N . TYR A 1 184 ? -4.23200 -9.82600 -0.79900 1.000 13.83000 185 TYR A N 1
ATOM 1416 C CA . TYR A 1 184 ? -3.36200 -10.70500 -0.02700 1.000 13.69000 185 TYR A CA 1
ATOM 1417 C C . TYR A 1 184 ? -3.87600 -12.14400 -0.04300 1.000 13.14000 185 TYR A C 1
ATOM 1418 O O . TYR A 1 184 ? -3.11100 -13.09700 -0.23700 1.000 13.36000 185 TYR A O 1
ATOM 1427 N N . ASP A 1 185 ? -5.17400 -12.32500 0.21400 1.000 13.37000 186 ASP A N 1
ATOM 1428 C CA . ASP A 1 185 ? -5.72700 -13.67500 0.28000 1.000 13.02000 186 ASP A CA 1
ATOM 1429 C C . ASP A 1 185 ? -5.66300 -14.36200 -1.07800 1.000 13.93000 186 ASP A C 1
ATOM 1430 O O . ASP A 1 185 ? -5.33900 -15.54900 -1.16000 1.000 14.15000 186 ASP A O 1
ATOM 1435 N N . LEU A 1 186 ? -5.94700 -13.62100 -2.15000 1.000 13.45000 187 LEU A N 1
ATOM 1436 C CA . LEU A 1 186 ? -5.85300 -14.19500 -3.48800 1.000 14.39000 187 LEU A CA 1
ATOM 1437 C C . LEU A 1 186 ? -4.42300 -14.57800 -3.82000 1.000 14.82000 187 LEU A C 1
ATOM 1438 O O . LEU A 1 186 ? -4.19700 -15.56100 -4.53700 1.000 14.77000 187 LEU A O 1
ATOM 1443 N N . ASN A 1 187 ? -3.44900 -13.81200 -3.31200 1.000 14.24000 188 ASN A N 1
ATOM 1444 C CA . ASN A 1 187 ? -2.05100 -14.17900 -3.50200 1.000 16.79000 188 ASN A CA 1
ATOM 1445 C C . ASN A 1 187 ? -1.73800 -15.52700 -2.86400 1.000 15.74000 188 ASN A C 1
ATOM 1446 O O . ASN A 1 187 ? -0.93000 -16.29100 -3.40500 1.000 16.54000 188 ASN A O 1
ATOM 1451 N N . HIS A 1 188 ? -2.36700 -15.84500 -1.72200 1.000 15.04000 189 HIS A N 1
ATOM 1452 C CA . HIS A 1 188 ? -2.21800 -17.17800 -1.14600 1.000 15.27000 189 HIS A CA 1
ATOM 1453 C C . HIS A 1 188 ? -2.92100 -18.22900 -1.98700 1.000 17.23000 189 HIS A C 1
ATOM 1454 O O . HIS A 1 188 ? -2.35900 -19.30000 -2.22500 1.000 17.68000 189 HIS A O 1
ATOM 1461 N N . PHE A 1 189 ? -4.15100 -17.95800 -2.44200 1.000 14.06000 190 PHE A N 1
ATOM 1462 C CA . PHE A 1 189 ? -4.82400 -18.94500 -3.28400 1.000 16.39000 190 PHE A CA 1
ATOM 1463 C C . PHE A 1 189 ? -3.98700 -19.23900 -4.51900 1.000 18.66000 190 PHE A C 1
ATOM 1464 O O . PHE A 1 189 ? -3.92200 -20.38500 -4.97900 1.000 17.94000 190 PHE A O 1
ATOM 1472 N N . ALA A 1 190 ? -3.30000 -18.22000 -5.03800 1.000 16.98000 191 ALA A N 1
ATOM 1473 C CA . ALA A 1 190 ? -2.47900 -18.38700 -6.23000 1.000 18.40000 191 ALA A CA 1
ATOM 1474 C C . ALA A 1 190 ? -1.28200 -19.29400 -6.00000 1.000 20.82000 191 ALA A C 1
ATOM 1475 O O . ALA A 1 190 ? -0.69500 -19.77700 -6.97600 1.000 23.94000 191 ALA A O 1
ATOM 1477 N N . SER A 1 191 ? -0.89700 -19.52000 -4.74800 1.000 18.21000 192 SER A N 1
ATOM 1478 C CA . SER A 1 191 ? 0.20500 -20.41300 -4.41200 1.000 18.40000 192 SER A CA 1
ATOM 1479 C C . SER A 1 191 ? -0.25600 -21.82800 -4.09700 1.000 20.63000 192 SER A C 1
ATOM 1480 O O . SER A 1 191 ? 0.58400 -22.69000 -3.82100 1.000 26.18000 192 SER A O 1
ATOM 1483 N N . ARG A 1 192 ? -1.55700 -22.08700 -4.12500 1.000 18.15000 193 ARG A N 1
ATOM 1484 C CA . ARG A 1 192 ? -2.12900 -23.37500 -3.76700 1.000 21.37000 193 ARG A CA 1
ATOM 1485 C C . ARG A 1 192 ? -2.77100 -24.01000 -4.99200 1.000 19.08000 193 ARG A C 1
ATOM 1486 O O . ARG A 1 192 ? -2.91000 -23.38200 -6.04500 1.000 20.41000 193 ARG A O 1
ATOM 1494 N N . THR A 1 193 ? -3.14500 -25.28100 -4.85400 1.000 19.67000 194 THR A N 1
ATOM 1495 C CA . THR A 1 193 ? -3.87200 -25.94700 -5.92700 1.000 19.14000 194 THR A CA 1
ATOM 1496 C C . THR A 1 193 ? -5.21100 -25.25500 -6.12800 1.000 18.81000 194 THR A C 1
ATOM 1497 O O . THR A 1 193 ? -5.90400 -24.93600 -5.16100 1.000 19.87000 194 THR A O 1
ATOM 1501 N N . ILE A 1 194 ? -5.55700 -24.99600 -7.38700 1.000 16.20000 195 ILE A N 1
ATOM 1502 C CA . ILE A 1 194 ? -6.81100 -24.34300 -7.75100 1.000 15.85000 195 ILE A CA 1
ATOM 1503 C C . ILE A 1 194 ? -7.55000 -25.26000 -8.70600 1.000 15.34000 195 ILE A C 1
ATOM 1504 O O . ILE A 1 194 ? -6.98600 -25.69000 -9.71600 1.000 15.98000 195 ILE A O 1
ATOM 1509 N N . ASP A 1 195 ? -8.80200 -25.56500 -8.38300 1.000 15.48000 196 ASP A N 1
ATOM 1510 C CA . ASP A 1 195 ? -9.68300 -26.31700 -9.27700 1.000 14.81000 196 ASP A CA 1
ATOM 1511 C C . ASP A 1 195 ? -10.26900 -25.29000 -10.23800 1.000 13.25000 196 ASP A C 1
ATOM 1512 O O . ASP A 1 195 ? -11.32100 -24.70100 -9.99100 1.000 13.75000 196 ASP A O 1
ATOM 1517 N N . GLU A 1 196 ? -9.55900 -25.05000 -11.34100 1.000 13.48000 197 GLU A N 1
ATOM 1518 C CA . GLU A 1 196 ? -9.83200 -23.88700 -12.18600 1.000 13.82000 197 GLU A CA 1
ATOM 1519 C C . GLU A 1 196 ? -11.23600 -23.84800 -12.76600 1.000 13.24000 197 GLU A C 1
ATOM 1520 O O . GLU A 1 196 ? -11.89700 -22.79500 -12.65200 1.000 12.87000 197 GLU A O 1
ATOM 1526 N N . PRO A 1 197 ? -11.75100 -24.90400 -13.40600 1.000 13.84000 198 PRO A N 1
ATOM 1527 C CA . PRO A 1 197 ? -13.10900 -24.80100 -13.96200 1.000 14.46000 198 PRO A CA 1
ATOM 1528 C C . PRO A 1 197 ? -14.15700 -24.56700 -12.89000 1.000 12.60000 198 PRO A C 1
ATOM 1529 O O . PRO A 1 197 ? -15.14200 -23.85700 -13.12300 1.000 13.56000 198 PRO A O 1
ATOM 1533 N N . LEU A 1 198 ? -13.97200 -25.15500 -11.70700 1.000 12.34000 199 LEU A N 1
ATOM 1534 C CA . LEU A 1 198 ? -14.94700 -24.98700 -10.63700 1.000 12.32000 199 LEU A CA 1
ATOM 1535 C C . LEU A 1 198 ? -14.90200 -23.58100 -10.04900 1.000 12.55000 199 LEU A C 1
ATOM 1536 O O . LEU A 1 198 ? -15.95600 -22.96800 -9.82900 1.000 11.50000 199 LEU A O 1
ATOM 1541 N N . VAL A 1 199 ? -13.69700 -23.05100 -9.81400 1.000 11.90000 200 VAL A N 1
ATOM 1542 C CA . VAL A 1 199 ? -13.56600 -21.68300 -9.31800 1.000 11.60000 200 VAL A CA 1
ATOM 1543 C C . VAL A 1 199 ? -14.16300 -20.69600 -10.31500 1.000 11.62000 200 VAL A C 1
ATOM 1544 O O . VAL A 1 199 ? -14.90700 -19.77900 -9.93800 1.000 11.65000 200 VAL A O 1
ATOM 1548 N N . ARG A 1 200 ? -13.89500 -20.88900 -11.60700 1.000 12.12000 201 ARG A N 1
ATOM 1549 C CA . ARG A 1 200 ? -14.41600 -19.96900 -12.61000 1.000 12.25000 201 ARG A CA 1
ATOM 1550 C C . ARG A 1 200 ? -15.93500 -20.03500 -12.68300 1.000 12.38000 201 ARG A C 1
ATOM 1551 O O . ARG A 1 200 ? -16.60700 -18.99500 -12.76000 1.000 11.76000 201 ARG A O 1
ATOM 1559 N N . ARG A 1 201 ? -16.49300 -21.24900 -12.66900 1.000 12.17000 202 ARG A N 1
ATOM 1560 C CA . ARG A 1 201 ? -17.94200 -21.42100 -12.69300 1.000 11.32000 202 ARG A CA 1
ATOM 1561 C C . ARG A 1 201 ? -18.58500 -20.78200 -11.47400 1.000 11.99000 202 ARG A C 1
ATOM 1562 O O . ARG A 1 201 ? -19.54300 -20.00700 -11.59700 1.000 11.19000 202 ARG A O 1
ATOM 1570 N N . LEU A 1 202 ? -18.05000 -21.06900 -10.29100 1.000 11.34000 203 LEU A N 1
ATOM 1571 C CA . LEU A 1 202 ? -18.60500 -20.50400 -9.06700 1.000 13.20000 203 LEU A CA 1
ATOM 1572 C C . LEU A 1 202 ? -18.48800 -18.98700 -9.05500 1.000 11.59000 203 LEU A C 1
ATOM 1573 O O . LEU A 1 202 ? -19.39500 -18.30400 -8.57100 1.000 12.19000 203 LEU A O 1
ATOM 1578 N N . TRP A 1 203 ? -17.37400 -18.44300 -9.56100 1.000 11.03000 204 TRP A N 1
ATOM 1579 C CA . TRP A 1 203 ? -17.20000 -16.99200 -9.62900 1.000 11.33000 204 TRP A CA 1
ATOM 1580 C C . TRP A 1 203 ? -18.33100 -16.34700 -10.42100 1.000 11.39000 204 TRP A C 1
ATOM 1581 O O . TRP A 1 203 ? -18.96600 -15.39100 -9.96300 1.000 10.76000 204 TRP A O 1
ATOM 1592 N N . VAL A 1 204 ? -18.61900 -16.88100 -11.60600 1.000 10.50000 205 VAL A N 1
ATOM 1593 C CA . VAL A 1 204 ? -19.68700 -16.31500 -12.42400 1.000 12.26000 205 VAL A CA 1
ATOM 1594 C C . VAL A 1 204 ? -21.02200 -16.39600 -11.69800 1.000 11.95000 205 VAL A C 1
ATOM 1595 O O . VAL A 1 204 ? -21.80800 -15.44200 -11.70800 1.000 11.84000 205 VAL A O 1
ATOM 1599 N N . LEU A 1 205 ? -21.30800 -17.54000 -11.06600 1.000 11.06000 206 LEU A N 1
ATOM 1600 C CA . LEU A 1 205 ? -22.58500 -17.71300 -10.37700 1.000 12.08000 206 LEU A CA 1
ATOM 1601 C C . LEU A 1 205 ? -22.68400 -16.80600 -9.15800 1.000 12.54000 206 LEU A C 1
ATOM 1602 O O . LEU A 1 205 ? -23.76700 -16.28500 -8.85600 1.000 13.02000 206 LEU A O 1
ATOM 1607 N N . LYS A 1 206 ? -21.57000 -16.58300 -8.45700 1.000 12.38000 207 LYS A N 1
ATOM 1608 C CA . LYS A 1 206 ? -21.59900 -15.68700 -7.30300 1.000 14.14000 207 LYS A CA 1
ATOM 1609 C C . LYS A 1 206 ? -21.84400 -14.25300 -7.74400 1.000 12.96000 207 LYS A C 1
ATOM 1610 O O . LYS A 1 206 ? -22.65300 -13.54400 -7.13400 1.000 14.76000 207 LYS A O 1
ATOM 1616 N N . VAL A 1 207 ? -21.15400 -13.81000 -8.80000 1.000 12.15000 208 VAL A N 1
ATOM 1617 C CA . VAL A 1 207 ? -21.35800 -12.45100 -9.29300 1.000 13.57000 208 VAL A CA 1
ATOM 1618 C C . VAL A 1 207 ? -22.78800 -12.26400 -9.78300 1.000 13.13000 208 VAL A C 1
ATOM 1619 O O . VAL A 1 207 ? -23.40700 -11.21500 -9.54900 1.000 12.88000 208 VAL A O 1
ATOM 1623 N N . TRP A 1 208 ? -23.34600 -13.27300 -10.45600 1.000 11.96000 209 TRP A N 1
ATOM 1624 C CA . TRP A 1 208 ? -24.73500 -13.16400 -10.89800 1.000 13.54000 209 TRP A CA 1
ATOM 1625 C C . TRP A 1 208 ? -25.64900 -12.85000 -9.72100 1.000 13.28000 209 TRP A C 1
ATOM 1626 O O . TRP A 1 208 ? -26.47100 -11.93100 -9.78000 1.000 12.86000 209 TRP A O 1
ATOM 1637 N N . GLY A 1 209 ? -25.51100 -13.58900 -8.62600 1.000 12.23000 210 GLY A N 1
ATOM 1638 C CA . GLY A 1 209 ? -26.33700 -13.30900 -7.46400 1.000 14.59000 210 GLY A CA 1
ATOM 1639 C C . GLY A 1 209 ? -26.03000 -11.96300 -6.82900 1.000 14.93000 210 GLY A C 1
ATOM 1640 O O . GLY A 1 209 ? -26.94200 -11.24900 -6.40100 1.000 14.46000 210 GLY A O 1
ATOM 1641 N N . ASP A 1 210 ? -24.75100 -11.58900 -6.77300 1.000 13.54000 211 ASP A N 1
ATOM 1642 C CA . ASP A 1 210 ? -24.36200 -10.30800 -6.19400 1.000 13.79000 211 ASP A CA 1
ATOM 1643 C C . ASP A 1 210 ? -25.00900 -9.14700 -6.93500 1.000 13.08000 211 ASP A C 1
ATOM 1644 O O . ASP A 1 210 ? -25.51700 -8.20500 -6.30700 1.000 14.09000 211 ASP A O 1
ATOM 1649 N N . VAL A 1 211 ? -25.00500 -9.20300 -8.26700 1.000 11.64000 212 VAL A N 1
ATOM 1650 C CA . VAL A 1 211 ? -25.55900 -8.13500 -9.09300 1.000 12.87000 212 VAL A CA 1
ATOM 1651 C C . VAL A 1 211 ? -27.08100 -8.20000 -9.11300 1.000 14.25000 212 VAL A C 1
ATOM 1652 O O . VAL A 1 211 ? -27.76000 -7.20600 -8.83900 1.000 14.87000 212 VAL A O 1
ATOM 1656 N N . VAL A 1 212 ? -27.64500 -9.35600 -9.48400 1.000 12.96000 213 VAL A N 1
ATOM 1657 C CA . VAL A 1 212 ? -29.08200 -9.44700 -9.73400 1.000 15.27000 213 VAL A CA 1
ATOM 1658 C C . VAL A 1 212 ? -29.86600 -9.35700 -8.43800 1.000 17.55000 213 VAL A C 1
ATOM 1659 O O . VAL A 1 212 ? -30.87900 -8.64900 -8.35200 1.000 19.31000 213 VAL A O 1
ATOM 1663 N N . ASP A 1 213 ? -29.43100 -10.08200 -7.41700 1.000 16.18000 214 ASP A N 1
ATOM 1664 C CA . ASP A 1 213 ? -30.20200 -10.13300 -6.18400 1.000 16.97000 214 ASP A CA 1
ATOM 1665 C C . ASP A 1 213 ? -29.73600 -9.13700 -5.13500 1.000 17.74000 214 ASP A C 1
ATOM 1666 O O . ASP A 1 213 ? -30.57200 -8.50200 -4.48300 1.000 21.05000 214 ASP A O 1
ATOM 1671 N N . ASP A 1 214 ? -28.42200 -8.96300 -4.98800 1.000 15.85000 215 ASP A N 1
ATOM 1672 C CA . ASP A 1 214 ? -27.90700 -8.03500 -3.94400 1.000 16.53000 215 ASP A CA 1
ATOM 1673 C C . ASP A 1 214 ? -27.68600 -6.62000 -4.49400 1.000 14.36000 215 ASP A C 1
ATOM 1674 O O . ASP A 1 214 ? -27.38400 -5.73700 -3.68700 1.000 16.08000 215 ASP A O 1
ATOM 1679 N N . ARG A 1 215 ? -27.82900 -6.43000 -5.80800 1.000 13.67000 216 ARG A N 1
ATOM 1680 C CA . ARG A 1 215 ? -27.65900 -5.09900 -6.46300 1.000 13.23000 216 ARG A CA 1
ATOM 1681 C C . ARG A 1 215 ? -26.27800 -4.50800 -6.14700 1.000 12.91000 216 ARG A C 1
ATOM 1682 O O . ARG A 1 215 ? -26.16900 -3.28700 -6.02600 1.000 14.16000 216 ARG A O 1
ATOM 1690 N N . ARG A 1 216 ? -25.26200 -5.36400 -6.05500 1.000 12.90000 217 ARG A N 1
ATOM 1691 C CA . ARG A 1 216 ? -23.89000 -4.94000 -5.77900 1.000 14.72000 217 ARG A CA 1
ATOM 1692 C C . ARG A 1 216 ? -23.06300 -4.97800 -7.05400 1.000 15.45000 217 ARG A C 1
ATOM 1693 O O . ARG A 1 216 ? -23.05400 -5.98800 -7.75600 1.000 17.99000 217 ARG A O 1
ATOM 1701 N N . GLY A 1 217 ? -22.33400 -3.90400 -7.32600 1.000 15.02000 218 GLY A N 1
ATOM 1702 C CA . GLY A 1 217 ? -21.54200 -3.84900 -8.54400 1.000 17.19000 218 GLY A CA 1
ATOM 1703 C C . GLY A 1 217 ? -22.36100 -3.37000 -9.72600 1.000 17.42000 218 GLY A C 1
ATOM 1704 O O . GLY A 1 217 ? -23.39000 -2.70900 -9.57500 1.000 20.08000 218 GLY A O 1
ATOM 1705 N N . THR A 1 218 ? -21.87800 -3.69300 -10.92100 1.000 16.49000 219 THR A N 1
ATOM 1706 C CA . THR A 1 218 ? -22.51200 -3.29700 -12.17000 1.000 16.28000 219 THR A CA 1
ATOM 1707 C C . THR A 1 218 ? -22.65600 -4.51300 -13.07600 1.000 16.43000 219 THR A C 1
ATOM 1708 O O . THR A 1 218 ? -22.02600 -5.55300 -12.86600 1.000 17.43000 219 THR A O 1
ATOM 1712 N N . ARG A 1 219 ? -23.48000 -4.37200 -14.10300 1.000 15.77000 220 ARG A N 1
ATOM 1713 C CA . ARG A 1 219 ? -23.56300 -5.39700 -15.12600 1.000 17.61000 220 ARG A CA 1
ATOM 1714 C C . ARG A 1 219 ? -23.05800 -4.82300 -16.44500 1.000 19.46000 220 ARG A C 1
ATOM 1715 O O . ARG A 1 219 ? -23.14600 -3.61000 -16.66700 1.000 18.74000 220 ARG A O 1
ATOM 1723 N N . PRO A 1 220 ? -22.50100 -5.65400 -17.33600 1.000 17.19000 221 PRO A N 1
ATOM 1724 C CA . PRO A 1 220 ? -22.28500 -7.09500 -17.19600 1.000 17.60000 221 PRO A CA 1
ATOM 1725 C C . PRO A 1 220 ? -20.98800 -7.38900 -16.47600 1.000 16.21000 221 PRO A C 1
ATOM 1726 O O . PRO A 1 220 ? -20.19600 -6.48700 -16.22300 1.000 18.53000 221 PRO A O 1
ATOM 1730 N N . LEU A 1 221 ? -20.78800 -8.65300 -16.11800 1.000 16.01000 222 LEU A N 1
ATOM 1731 C CA . LEU A 1 221 ? -19.49200 -9.11000 -15.64400 1.000 14.97000 222 LEU A CA 1
ATOM 1732 C C . LEU A 1 221 ? -18.54000 -9.19500 -16.82600 1.000 16.16000 222 LEU A C 1
ATOM 1733 O O . LEU A 1 221 ? -18.86000 -9.81600 -17.84100 1.000 16.84000 222 LEU A O 1
ATOM 1738 N N . ARG A 1 222 ? -17.38900 -8.55100 -16.70500 1.000 17.22000 223 ARG A N 1
ATOM 1739 C CA . ARG A 1 222 ? -16.33400 -8.64100 -17.70100 1.000 19.09000 223 ARG A CA 1
ATOM 1740 C C . ARG A 1 222 ? -15.08300 -9.18000 -17.03200 1.000 16.87000 223 ARG A C 1
ATOM 1741 O O . ARG A 1 222 ? -14.77200 -8.83200 -15.89100 1.000 17.41000 223 ARG A O 1
ATOM 1749 N N . VAL A 1 223 ? -14.34600 -10.02500 -17.74900 1.000 18.11000 224 VAL A N 1
ATOM 1750 C CA . VAL A 1 223 ? -13.17600 -10.62400 -17.12000 1.000 17.35000 224 VAL A CA 1
ATOM 1751 C C . VAL A 1 223 ? -12.13500 -9.56800 -16.76200 1.000 17.04000 224 VAL A C 1
ATOM 1752 O O . VAL A 1 223 ? -11.38800 -9.72000 -15.78600 1.000 18.68000 224 VAL A O 1
ATOM 1756 N N . GLU A 1 224 ? -12.08400 -8.46900 -17.52100 1.000 18.78000 225 GLU A N 1
ATOM 1757 C CA . GLU A 1 224 ? -11.17600 -7.37500 -17.19700 1.000 19.03000 225 GLU A CA 1
ATOM 1758 C C . GLU A 1 224 ? -11.48000 -6.73800 -15.85100 1.000 20.35000 225 GLU A C 1
ATOM 1759 O O . GLU A 1 224 ? -10.60500 -6.07300 -15.29100 1.000 21.17000 225 GLU A O 1
ATOM 1765 N N . ASP A 1 225 ? -12.70000 -6.90600 -15.33000 1.000 17.97000 226 ASP A N 1
ATOM 1766 C CA . ASP A 1 225 ? -12.99800 -6.41600 -13.98600 1.000 19.88000 226 ASP A CA 1
ATOM 1767 C C . ASP A 1 225 ? -12.00100 -6.95200 -12.96600 1.000 19.91000 226 ASP A C 1
ATOM 1768 O O . ASP A 1 225 ? -11.70500 -6.28600 -11.96800 1.000 21.88000 226 ASP A O 1
ATOM 1773 N N . VAL A 1 226 ? -11.48300 -8.15600 -13.18900 1.000 18.07000 227 VAL A N 1
ATOM 1774 C CA . VAL A 1 226 ? -10.48800 -8.76200 -12.31600 1.000 18.88000 227 VAL A CA 1
ATOM 1775 C C . VAL A 1 226 ? -9.09100 -8.70800 -12.92500 1.000 18.99000 227 VAL A C 1
ATOM 1776 O O . VAL A 1 226 ? -8.11100 -8.50400 -12.20800 1.000 21.79000 227 VAL A O 1
ATOM 1780 N N . LEU A 1 227 ? -8.98500 -8.89800 -14.24100 1.000 19.32000 228 LEU A N 1
ATOM 1781 C CA . LEU A 1 227 ? -7.69700 -9.14900 -14.87600 1.000 20.19000 228 LEU A CA 1
ATOM 1782 C C . LEU A 1 227 ? -7.02500 -7.91200 -15.44800 1.000 23.40000 228 LEU A C 1
ATOM 1783 O O . LEU A 1 227 ? -5.88000 -8.01600 -15.89400 1.000 24.95000 228 LEU A O 1
ATOM 1788 N N . ALA A 1 228 ? -7.68500 -6.75900 -15.46700 1.000 21.81000 229 ALA A N 1
ATOM 1789 C CA . ALA A 1 228 ? -6.98600 -5.55300 -15.88400 1.000 23.80000 229 ALA A CA 1
ATOM 1790 C C . ALA A 1 228 ? -5.90600 -5.21700 -14.86600 1.000 26.70000 229 ALA A C 1
ATOM 1791 O O . ALA A 1 228 ? -6.04700 -5.47200 -13.66600 1.000 27.39000 229 ALA A O 1
ATOM 1793 N N . ALA A 1 229 ? -4.80500 -4.66000 -15.35500 1.000 23.21000 230 ALA A N 1
ATOM 1794 C CA . ALA A 1 229 ? -3.72100 -4.28700 -14.46300 1.000 27.08000 230 ALA A CA 1
ATOM 1795 C C . ALA A 1 229 ? -4.22100 -3.23800 -13.48200 1.000 28.33000 230 ALA A C 1
ATOM 1796 O O . ALA A 1 229 ? -4.84200 -2.24500 -13.87200 1.000 28.26000 230 ALA A O 1
ATOM 1798 N N . ARG A 1 230 ? -4.00100 -3.48800 -12.20000 1.000 29.83000 231 ARG A N 1
ATOM 1799 C CA . ARG A 1 230 ? -4.34000 -2.53300 -11.16300 1.000 31.64000 231 ARG A CA 1
ATOM 1800 C C . ARG A 1 230 ? -3.05200 -2.01300 -10.54300 1.000 27.49000 231 ARG A C 1
ATOM 1801 O O . ARG A 1 230 ? -2.04900 -2.72600 -10.45300 1.000 33.48000 231 ARG A O 1
ATOM 1809 N N . SER A 1 231 ? -3.07100 -0.74900 -10.15400 1.000 33.18000 232 SER A N 1
ATOM 1810 C CA . SER A 1 231 ? -1.95800 -0.15600 -9.43400 1.000 30.17000 232 SER A CA 1
ATOM 1811 C C . SER A 1 231 ? -2.24000 -0.22100 -7.93400 1.000 23.16000 232 SER A C 1
ATOM 1812 O O . SER A 1 231 ? -3.39000 -0.32900 -7.50800 1.000 26.17000 232 SER A O 1
ATOM 1815 N N . GLU A 1 232 ? -1.17100 -0.16700 -7.13300 1.000 24.07000 233 GLU A N 1
ATOM 1816 C CA . GLU A 1 232 ? -1.35200 -0.17900 -5.68100 1.000 24.73000 233 GLU A CA 1
ATOM 1817 C C . GLU A 1 232 ? -2.29700 0.92500 -5.23000 1.000 20.55000 233 GLU A C 1
ATOM 1818 O O . GLU A 1 232 ? -3.01600 0.77100 -4.23200 1.000 21.39000 233 GLU A O 1
ATOM 1824 N N . HIS A 1 233 ? -2.33800 2.03400 -5.96900 1.000 18.63000 234 HIS A N 1
ATOM 1825 C CA . HIS A 1 233 ? -3.23800 3.12500 -5.63700 1.000 18.86000 234 HIS A CA 1
ATOM 1826 C C . HIS A 1 233 ? -4.69100 2.80200 -5.94200 1.000 23.74000 234 HIS A C 1
ATOM 1827 O O . HIS A 1 233 ? -5.57300 3.53500 -5.49500 1.000 25.76000 234 HIS A O 1
ATOM 1834 N N . ASP A 1 234 ? -4.95500 1.72900 -6.68300 1.000 22.87000 235 ASP A N 1
ATOM 1835 C CA . ASP A 1 234 ? -6.32200 1.30200 -6.94200 1.000 26.85000 235 ASP A CA 1
ATOM 1836 C C . ASP A 1 234 ? -6.92400 0.50600 -5.78800 1.000 29.39000 235 ASP A C 1
ATOM 1837 O O . ASP A 1 234 ? -8.13500 0.25600 -5.80400 1.000 34.16000 235 ASP A O 1
ATOM 1842 N N . PHE A 1 235 ? -6.13200 0.12200 -4.78700 1.000 21.67000 236 PHE A N 1
ATOM 1843 C CA . PHE A 1 235 ? -6.59200 -0.74100 -3.70400 1.000 21.48000 236 PHE A CA 1
ATOM 1844 C C . PHE A 1 235 ? -6.84400 0.06400 -2.43500 1.000 27.38000 236 PHE A C 1
ATOM 1845 O O . PHE A 1 235 ? -6.11800 1.01800 -2.13900 1.000 31.78000 236 PHE A O 1
ATOM 1853 N N . GLN A 1 236 ? -7.86100 -0.34100 -1.67500 1.000 24.32000 237 GLN A N 1
ATOM 1854 C CA . GLN A 1 236 ? -8.06500 0.18500 -0.33000 1.000 28.55000 237 GLN A CA 1
ATOM 1855 C C . GLN A 1 236 ? -7.12600 -0.53500 0.63200 1.000 26.81000 237 GLN A C 1
ATOM 1856 O O . GLN A 1 236 ? -7.20700 -1.76300 0.75200 1.000 21.63000 237 GLN A O 1
ATOM 1862 N N . PRO A 1 237 ? -6.24800 0.17600 1.34700 1.000 25.85000 238 PRO A N 1
ATOM 1863 C CA . PRO A 1 237 ? -5.26200 -0.53300 2.18500 1.000 22.04000 238 PRO A CA 1
ATOM 1864 C C . PRO A 1 237 ? -5.87300 -1.22300 3.38800 1.000 27.59000 238 PRO A C 1
ATOM 1865 O O . PRO A 1 237 ? -5.46900 -2.34600 3.72100 1.000 25.48000 238 PRO A O 1
ATOM 1869 N N . ASP A 1 238 ? -6.83200 -0.57700 4.04900 1.000 23.17000 239 ASP A N 1
ATOM 1870 C CA . ASP A 1 238 ? -7.49800 -1.10900 5.23800 1.000 26.15000 239 ASP A CA 1
ATOM 1871 C C . ASP A 1 238 ? -6.51700 -1.76400 6.21100 1.000 25.50000 239 ASP A C 1
ATOM 1872 O O . ASP A 1 238 ? -6.67600 -2.91400 6.62400 1.000 25.07000 239 ASP A O 1
ATOM 1877 N N . SER A 1 239 ? -5.47500 -1.01500 6.56500 1.000 24.81000 240 SER A N 1
ATOM 1878 C CA . SER A 1 239 ? -4.53300 -1.42700 7.60900 1.000 24.66000 240 SER A CA 1
ATOM 1879 C C . SER A 1 239 ? -3.85000 -2.76200 7.30500 1.000 22.11000 240 SER A C 1
ATOM 1880 O O . SER A 1 239 ? -3.49600 -3.50600 8.22300 1.000 19.96000 240 SER A O 1
ATOM 1883 N N . ILE A 1 240 ? -3.65200 -3.08400 6.02200 1.000 19.52000 241 ILE A N 1
ATOM 1884 C CA . ILE A 1 240 ? -2.99000 -4.34000 5.68000 1.000 18.60000 241 ILE A CA 1
ATOM 1885 C C . ILE A 1 240 ? -1.61500 -4.43500 6.33500 1.000 18.53000 241 ILE A C 1
ATOM 1886 O O . ILE A 1 240 ? -1.19100 -5.52100 6.74700 1.000 18.78000 241 ILE A O 1
ATOM 1891 N N . GLY A 1 241 ? -0.91200 -3.30400 6.47400 1.000 20.09000 242 GLY A N 1
ATOM 1892 C CA . GLY A 1 241 ? 0.40500 -3.30300 7.09000 1.000 19.73000 242 GLY A CA 1
ATOM 1893 C C . GLY A 1 241 ? 0.39300 -3.64700 8.56000 1.000 20.70000 242 GLY A C 1
ATOM 1894 O O . GLY A 1 241 ? 1.41700 -4.08900 9.09000 1.000 24.70000 242 GLY A O 1
ATOM 1895 N N . VAL A 1 242 ? -0.74000 -3.44600 9.23400 1.000 19.99000 243 VAL A N 1
ATOM 1896 C CA . VAL A 1 242 ? -0.88400 -3.92600 10.60300 1.000 18.35000 243 VAL A CA 1
ATOM 1897 C C . VAL A 1 242 ? -0.99100 -5.44400 10.62100 1.000 21.39000 243 VAL A C 1
ATOM 1898 O O . VAL A 1 242 ? -0.42900 -6.11500 11.49300 1.000 22.44000 243 VAL A O 1
ATOM 1902 N N . LEU A 1 243 ? -1.68100 -6.01000 9.63900 1.000 17.62000 244 LEU A N 1
ATOM 1903 C CA . LEU A 1 243 ? -2.05600 -7.41400 9.66300 1.000 16.93000 244 LEU A CA 1
ATOM 1904 C C . LEU A 1 243 ? -0.97400 -8.34500 9.14500 1.000 17.63000 244 LEU A C 1
ATOM 1905 O O . LEU A 1 243 ? -1.01200 -9.54100 9.44800 1.000 16.65000 244 LEU A O 1
ATOM 1910 N N . THR A 1 244 ? -0.02000 -7.83500 8.36900 1.000 17.73000 245 THR A N 1
ATOM 1911 C CA . THR A 1 244 ? 1.03200 -8.67900 7.82200 1.000 18.60000 245 THR A CA 1
ATOM 1912 C C . THR A 1 244 ? 2.23700 -7.81100 7.50100 1.000 19.26000 245 THR A C 1
ATOM 1913 O O . THR A 1 244 ? 2.13300 -6.59100 7.38000 1.000 20.99000 245 THR A O 1
ATOM 1917 N N . ARG A 1 245 ? 3.38200 -8.47500 7.34800 1.000 20.08000 246 ARG A N 1
ATOM 1918 C CA . ARG A 1 245 ? 4.62700 -7.82100 6.98200 1.000 22.98000 246 ARG A CA 1
ATOM 1919 C C . ARG A 1 245 ? 5.39200 -8.86500 6.18400 1.000 21.42000 246 ARG A C 1
ATOM 1920 O O . ARG A 1 245 ? 5.45500 -10.02400 6.61600 1.000 25.01000 246 ARG A O 1
ATOM 1928 N N . PRO A 1 246 ? 5.96300 -8.51200 5.02200 1.000 25.04000 247 PRO A N 1
ATOM 1929 C CA . PRO A 1 246 ? 5.92400 -7.19100 4.40000 1.000 23.68000 247 PRO A CA 1
ATOM 1930 C C . PRO A 1 246 ? 4.66300 -7.00600 3.57600 1.000 24.18000 247 PRO A C 1
ATOM 1931 O O . PRO A 1 246 ? 3.98700 -7.97800 3.23800 1.000 26.32000 247 PRO A O 1
ATOM 1935 N N . VAL A 1 247 ? 4.34100 -5.75700 3.27600 1.000 21.37000 248 VAL A N 1
ATOM 1936 C CA . VAL A 1 247 ? 3.29700 -5.43800 2.31200 1.000 20.52000 248 VAL A CA 1
ATOM 1937 C C . VAL A 1 247 ? 3.96900 -5.29900 0.95400 1.000 24.06000 248 VAL A C 1
ATOM 1938 O O . VAL A 1 247 ? 4.88200 -4.48400 0.78400 1.000 25.04000 248 VAL A O 1
ATOM 1942 N N . ALA A 1 248 ? 3.54700 -6.12400 -0.00500 1.000 22.18000 249 ALA A N 1
ATOM 1943 C CA . ALA A 1 248 ? 4.16700 -6.18700 -1.32600 1.000 20.62000 249 ALA A CA 1
ATOM 1944 C C . ALA A 1 248 ? 3.06000 -6.08300 -2.37400 1.000 20.36000 249 ALA A C 1
ATOM 1945 O O . ALA A 1 248 ? 2.79600 -7.03400 -3.11600 1.000 20.24000 249 ALA A O 1
ATOM 1947 N N . MET A 1 249 ? 2.41000 -4.91800 -2.42300 1.000 20.29000 250 MET A N 1
ATOM 1948 C CA . MET A 1 249 ? 1.21300 -4.75700 -3.24500 1.000 20.32000 250 MET A CA 1
ATOM 1949 C C . MET A 1 249 ? 1.47900 -5.08800 -4.71100 1.000 24.99000 250 MET A C 1
ATOM 1950 O O . MET A 1 249 ? 0.67600 -5.77800 -5.35300 1.000 20.64000 250 MET A O 1
ATOM 1955 N N . ALA A 1 250 ? 2.60300 -4.61400 -5.25600 1.000 25.88000 251 ALA A N 1
ATOM 1956 C CA . ALA A 1 250 ? 2.89000 -4.84300 -6.66900 1.000 20.93000 251 ALA A CA 1
ATOM 1957 C C . ALA A 1 250 ? 3.18700 -6.31000 -6.95400 1.000 22.70000 251 ALA A C 1
ATOM 1958 O O . ALA A 1 250 ? 2.73000 -6.85300 -7.96600 1.000 24.06000 251 ALA A O 1
ATOM 1960 N N . ALA A 1 251 ? 3.94700 -6.97100 -6.08000 1.000 22.77000 252 ALA A N 1
ATOM 1961 C CA . ALA A 1 251 ? 4.21400 -8.39300 -6.27100 1.000 23.98000 252 ALA A CA 1
ATOM 1962 C C . ALA A 1 251 ? 2.92800 -9.21000 -6.20400 1.000 22.57000 252 ALA A C 1
ATOM 1963 O O . ALA A 1 251 ? 2.70600 -10.10600 -7.03000 1.000 22.71000 252 ALA A O 1
ATOM 1965 N N . TRP A 1 252 ? 2.06300 -8.91200 -5.23000 1.000 19.93000 253 TRP A N 1
ATOM 1966 C CA . TRP A 1 252 ? 0.80000 -9.63600 -5.11400 1.000 17.48000 253 TRP A CA 1
ATOM 1967 C C . TRP A 1 252 ? -0.09000 -9.39800 -6.32800 1.000 18.91000 253 TRP A C 1
ATOM 1968 O O . TRP A 1 252 ? -0.68300 -10.34000 -6.86700 1.000 17.24000 253 TRP A O 1
ATOM 1979 N N . GLU A 1 253 ? -0.22800 -8.13700 -6.75100 1.000 19.13000 254 GLU A N 1
ATOM 1980 C CA . GLU A 1 253 ? -1.07300 -7.82700 -7.89900 1.000 19.18000 254 GLU A CA 1
ATOM 1981 C C . GLU A 1 253 ? -0.60700 -8.57900 -9.13600 1.000 19.81000 254 GLU A C 1
ATOM 1982 O O . GLU A 1 253 ? -1.42600 -9.12200 -9.88600 1.000 20.39000 254 GLU A O 1
ATOM 1988 N N . ALA A 1 254 ? 0.70800 -8.62400 -9.35800 1.000 23.27000 255 ALA A N 1
ATOM 1989 C CA . ALA A 1 254 ? 1.23900 -9.30400 -10.53300 1.000 25.23000 255 ALA A CA 1
ATOM 1990 C C . ALA A 1 254 ? 0.98500 -10.80200 -10.46900 1.000 21.93000 255 ALA A C 1
ATOM 1991 O O . ALA A 1 254 ? 0.57300 -11.40300 -11.46900 1.000 22.64000 255 ALA A O 1
ATOM 1993 N N . ARG A 1 255 ? 1.23100 -11.42600 -9.30800 1.000 19.39000 256 ARG A N 1
ATOM 1994 C CA . ARG A 1 255 ? 1.03000 -12.86600 -9.20100 1.000 18.84000 256 ARG A CA 1
ATOM 1995 C C . ARG A 1 255 ? -0.43900 -13.22800 -9.36200 1.000 18.58000 256 ARG A C 1
ATOM 1996 O O . ARG A 1 255 ? -0.77000 -14.21400 -10.03000 1.000 17.90000 256 ARG A O 1
ATOM 2004 N N . VAL A 1 256 ? -1.33100 -12.44000 -8.75900 1.000 16.72000 257 VAL A N 1
ATOM 2005 C CA . VAL A 1 256 ? -2.76500 -12.71800 -8.84700 1.000 16.05000 257 VAL A CA 1
ATOM 2006 C C . VAL A 1 256 ? -3.25000 -12.55400 -10.28400 1.000 15.86000 257 VAL A C 1
ATOM 2007 O O . VAL A 1 256 ? -3.93400 -13.42300 -10.83100 1.000 15.28000 257 VAL A O 1
ATOM 2011 N N . ARG A 1 257 ? -2.88200 -11.44500 -10.92500 1.000 17.31000 258 ARG A N 1
ATOM 2012 C CA . ARG A 1 257 ? -3.31900 -11.20800 -12.29700 1.000 18.06000 258 ARG A CA 1
ATOM 2013 C C . ARG A 1 257 ? -2.84500 -12.31600 -13.23200 1.000 18.58000 258 ARG A C 1
ATOM 2014 O O . ARG A 1 257 ? -3.58900 -12.74400 -14.12400 1.000 20.73000 258 ARG A O 1
ATOM 2022 N N . LYS A 1 258 ? -1.61100 -12.79400 -13.04900 1.000 16.74000 259 LYS A N 1
ATOM 2023 C CA . LYS A 1 258 ? -1.10300 -13.86900 -13.89300 1.000 19.08000 259 LYS A CA 1
ATOM 2024 C C . LYS A 1 258 ? -1.78500 -15.19400 -13.58400 1.000 17.97000 259 LYS A C 1
ATOM 2025 O O . LYS A 1 258 ? -2.19800 -15.92000 -14.49700 1.000 17.89000 259 LYS A O 1
ATOM 2031 N N . ARG A 1 259 ? -1.89200 -15.54000 -12.30200 1.000 16.01000 260 ARG A N 1
ATOM 2032 C CA . ARG A 1 259 ? -2.40800 -16.85800 -11.95200 1.000 15.26000 260 ARG A CA 1
ATOM 2033 C C . ARG A 1 259 ? -3.85700 -17.02800 -12.37800 1.000 14.05000 260 ARG A C 1
ATOM 2034 O O . ARG A 1 259 ? -4.26100 -18.12900 -12.77000 1.000 15.36000 260 ARG A O 1
ATOM 2042 N N . PHE A 1 260 ? -4.64700 -15.95500 -12.30800 1.000 13.58000 261 PHE A N 1
ATOM 2043 C CA . PHE A 1 260 ? -6.07600 -16.04400 -12.56800 1.000 13.83000 261 PHE A CA 1
ATOM 2044 C C . PHE A 1 260 ? -6.43400 -15.78300 -14.02300 1.000 15.87000 261 PHE A C 1
ATOM 2045 O O . PHE A 1 260 ? -7.61100 -15.57300 -14.34200 1.000 14.85000 261 PHE A O 1
ATOM 2053 N N . ALA A 1 261 ? -5.44300 -15.84700 -14.91500 1.000 15.44000 262 ALA A N 1
ATOM 2054 C CA . ALA A 1 261 ? -5.70500 -15.74300 -16.34800 1.000 14.81000 262 ALA A CA 1
ATOM 2055 C C . ALA A 1 261 ? -6.76300 -16.73700 -16.82100 1.000 14.82000 262 ALA A C 1
ATOM 2056 O O . ALA A 1 261 ? -7.50300 -16.44300 -17.76700 1.000 15.74000 262 ALA A O 1
ATOM 2058 N N . PHE A 1 262 ? -6.86000 -17.90800 -16.17500 1.000 15.62000 263 PHE A N 1
ATOM 2059 C CA . PHE A 1 262 ? -7.83600 -18.92000 -16.57400 1.000 15.18000 263 PHE A CA 1
ATOM 2060 C C . PHE A 1 262 ? -9.27200 -18.42300 -16.50700 1.000 14.96000 263 PHE A C 1
ATOM 2061 O O . PHE A 1 262 ? -10.15100 -19.02100 -17.13500 1.000 14.18000 263 PHE A O 1
ATOM 2069 N N . LEU A 1 263 ? -9.53600 -17.35100 -15.75700 1.000 13.63000 264 LEU A N 1
ATOM 2070 C CA . LEU A 1 263 ? -10.89100 -16.81600 -15.71300 1.000 14.28000 264 LEU A CA 1
ATOM 2071 C C . LEU A 1 263 ? -11.34800 -16.30800 -17.06800 1.000 15.24000 264 LEU A C 1
ATOM 2072 O O . LEU A 1 263 ? -12.55300 -16.16200 -17.28500 1.000 16.84000 264 LEU A O 1
ATOM 2077 N N . THR A 1 264 ? -10.41600 -16.04200 -17.98300 1.000 15.06000 265 THR A N 1
ATOM 2078 C CA . THR A 1 264 ? -10.79000 -15.58800 -19.31500 1.000 15.61000 265 THR A CA 1
ATOM 2079 C C . THR A 1 264 ? -11.47300 -16.67700 -20.12200 1.000 17.66000 265 THR A C 1
ATOM 2080 O O . THR A 1 264 ? -12.23100 -16.36200 -21.04700 1.000 17.72000 265 THR A O 1
ATOM 2084 N N . ASP A 1 265 ? -11.23700 -17.94200 -19.79000 1.000 14.81000 266 ASP A N 1
ATOM 2085 C CA . ASP A 1 265 ? -11.75400 -19.05500 -20.57900 1.000 15.79000 266 ASP A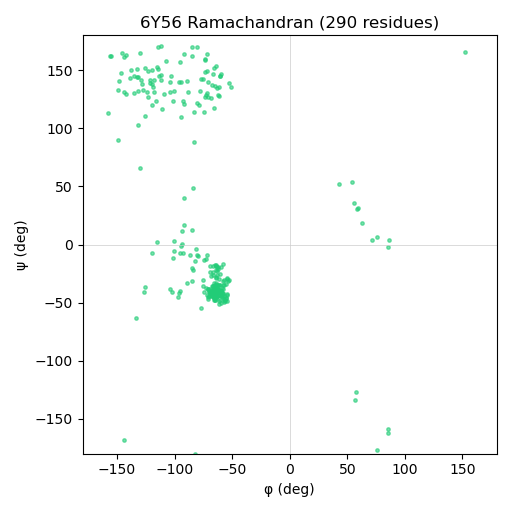 CA 1
ATOM 2086 C C . ASP A 1 265 ? -13.18600 -19.41200 -20.20100 1.000 14.96000 266 ASP A C 1
ATOM 2087 O O . ASP A 1 265 ? -13.51900 -20.58500 -20.01000 1.000 16.49000 266 ASP A O 1
ATOM 2092 N N . LEU A 1 266 ? -14.04400 -18.39700 -20.12000 1.000 15.69000 267 LEU A N 1
ATOM 2093 C CA . LEU A 1 266 ? -15.45800 -18.61800 -19.86800 1.000 15.28000 267 LEU A CA 1
ATOM 2094 C C . LEU A 1 266 ? -16.06200 -19.45300 -20.98500 1.000 16.67000 267 LEU A C 1
ATOM 2095 O O . LEU A 1 266 ? -15.80300 -19.20800 -22.16800 1.000 16.79000 267 LEU A O 1
ATOM 2100 N N . ASP A 1 267 ? -16.87400 -20.44000 -20.61100 1.000 16.73000 268 ASP A N 1
ATOM 2101 C CA . ASP A 1 267 ? -17.56400 -21.23700 -21.61200 1.000 17.85000 268 ASP A CA 1
ATOM 2102 C C . ASP A 1 267 ? -18.82100 -20.50900 -22.08900 1.000 17.53000 268 ASP A C 1
ATOM 2103 O O . ASP A 1 267 ? -19.13600 -19.40000 -21.63900 1.000 15.41000 268 ASP A O 1
ATOM 2108 N N . ALA A 1 268 ? -19.55500 -21.13600 -23.01600 1.000 16.86000 269 ALA A N 1
ATOM 2109 C CA . ALA A 1 268 ? -20.70000 -20.45300 -23.61000 1.000 17.86000 269 ALA A CA 1
ATOM 2110 C C . ALA A 1 268 ? -21.75200 -20.10800 -22.55900 1.000 16.01000 269 ALA A C 1
ATOM 2111 O O . ALA A 1 268 ? -22.32500 -19.00800 -22.58100 1.000 16.51000 269 ALA A O 1
ATOM 2113 N N . ASP A 1 269 ? -22.01200 -21.02600 -21.62400 1.000 16.83000 270 ASP A N 1
ATOM 2114 C CA . ASP A 1 269 ? -23.00500 -20.76300 -20.58400 1.000 16.48000 270 ASP A CA 1
ATOM 2115 C C . ASP A 1 269 ? -22.55200 -19.62400 -19.67400 1.000 16.22000 270 ASP A C 1
ATOM 2116 O O . ASP A 1 269 ? -23.32000 -18.69600 -19.39800 1.000 14.82000 270 ASP A O 1
ATOM 2121 N N . GLU A 1 270 ? -21.29100 -19.66100 -19.24000 1.000 13.60000 271 GLU A N 1
ATOM 2122 C CA . GLU A 1 270 ? -20.75000 -18.61000 -18.38400 1.000 13.93000 271 GLU A CA 1
ATOM 2123 C C . GLU A 1 270 ? -20.81900 -17.24700 -19.06000 1.000 14.15000 271 GLU A C 1
ATOM 2124 O O . GLU A 1 270 ? -21.13800 -16.23900 -18.41400 1.000 14.28000 271 GLU A O 1
ATOM 2130 N N . GLN A 1 271 ? -20.53300 -17.19700 -20.36500 1.000 14.37000 272 GLN A N 1
ATOM 2131 C CA . GLN A 1 271 ? -20.59700 -15.92900 -21.08600 1.000 14.58000 272 GLN A CA 1
ATOM 2132 C C . GLN A 1 271 ? -22.01600 -15.38600 -21.14600 1.000 15.33000 272 GLN A C 1
ATOM 2133 O O . GLN A 1 271 ? -22.22100 -14.16800 -21.08300 1.000 17.42000 272 GLN A O 1
ATOM 2139 N N . ARG A 1 272 ? -23.00400 -16.27000 -21.28000 1.000 15.36000 273 ARG A N 1
ATOM 2140 C CA . ARG A 1 272 ? -24.39700 -15.84500 -21.23100 1.000 17.01000 273 ARG A CA 1
ATOM 2141 C C . ARG A 1 272 ? -24.75700 -15.32600 -19.84200 1.000 15.69000 273 ARG A C 1
ATOM 2142 O O . ARG A 1 272 ? -25.37100 -14.25700 -19.70000 1.000 16.26000 273 ARG A O 1
ATOM 2150 N N . TRP A 1 273 ? -24.36900 -16.06500 -18.79900 1.000 13.15000 274 TRP A N 1
ATOM 2151 C CA . TRP A 1 273 ? -24.75700 -15.67700 -17.44900 1.000 14.10000 274 TRP A CA 1
ATOM 2152 C C . TRP A 1 273 ? -24.07300 -14.39500 -17.01600 1.000 17.01000 274 TRP A C 1
ATOM 2153 O O . TRP A 1 273 ? -24.62100 -13.66100 -16.18300 1.000 16.24000 274 TRP A O 1
ATOM 2164 N N . ALA A 1 274 ? -22.89500 -14.10600 -17.57800 1.000 15.14000 275 ALA A N 1
ATOM 2165 C CA . ALA A 1 274 ? -22.15100 -12.89200 -17.26000 1.000 15.12000 275 ALA A CA 1
ATOM 2166 C C . ALA A 1 274 ? -22.95300 -11.62500 -17.53400 1.000 16.39000 275 ALA A C 1
ATOM 2167 O O . ALA A 1 274 ? -22.58900 -10.55600 -17.03400 1.000 17.02000 275 ALA A O 1
ATOM 2169 N N . ALA A 1 275 ? -24.02600 -11.71400 -18.31700 1.000 16.61000 276 ALA A N 1
ATOM 2170 C CA . ALA A 1 275 ? -24.89800 -10.56600 -18.51200 1.000 16.04000 276 ALA A CA 1
ATOM 2171 C C . ALA A 1 275 ? -25.58800 -10.11600 -17.22500 1.000 17.77000 276 ALA A C 1
ATOM 2172 O O . ALA A 1 275 ? -26.06600 -8.98000 -17.15600 1.000 17.91000 276 ALA A O 1
ATOM 2174 N N . CYS A 1 276 ? -25.65400 -10.97100 -16.20600 1.000 15.52000 277 CYS A N 1
ATOM 2175 C CA . CYS A 1 276 ? -26.35500 -10.64800 -14.96000 1.000 15.50000 277 CYS A CA 1
ATOM 2176 C C . CYS A 1 276 ? -27.79800 -10.22200 -15.23700 1.000 17.74000 277 CYS A C 1
ATOM 2177 O O . CYS A 1 276 ? -28.26600 -9.16100 -14.80700 1.000 18.61000 277 CYS A O 1
ATOM 2180 N N . ASP A 1 277 ? -28.50400 -11.08200 -15.96300 1.000 17.21000 278 ASP A N 1
ATOM 2181 C CA . ASP A 1 277 ? -29.86800 -10.84400 -16.41100 1.000 21.54000 278 ASP A CA 1
ATOM 2182 C C . ASP A 1 277 ? -30.80200 -11.76600 -15.63800 1.000 20.45000 278 ASP A C 1
ATOM 2183 O O . ASP A 1 277 ? -30.56700 -12.97800 -15.56800 1.000 18.87000 278 ASP A O 1
ATOM 2188 N N . GLU A 1 278 ? -31.86100 -11.18500 -15.06700 1.000 21.55000 279 GLU A N 1
ATOM 2189 C CA . GLU A 1 278 ? -32.84800 -11.95100 -14.31400 1.000 22.70000 279 GLU A CA 1
ATOM 2190 C C . GLU A 1 278 ? -33.42100 -13.11100 -15.12000 1.000 19.77000 279 GLU A C 1
ATOM 2191 O O . GLU A 1 278 ? -33.79600 -14.13900 -14.54600 1.000 20.42000 279 GLU A O 1
ATOM 2197 N N . ARG A 1 279 ? -33.47500 -12.98500 -16.44700 1.000 19.57000 280 ARG A N 1
ATOM 2198 C CA . ARG A 1 279 ? -34.09100 -14.02900 -17.25700 1.000 20.59000 280 ARG A CA 1
ATOM 2199 C C . ARG A 1 279 ? -33.35100 -15.35500 -17.16900 1.000 22.11000 280 ARG A C 1
ATOM 2200 O O . ARG A 1 279 ? -33.92200 -16.39000 -17.52500 1.000 22.72000 280 ARG A O 1
ATOM 2208 N N . HIS A 1 280 ? -32.10200 -15.35200 -16.70700 1.000 18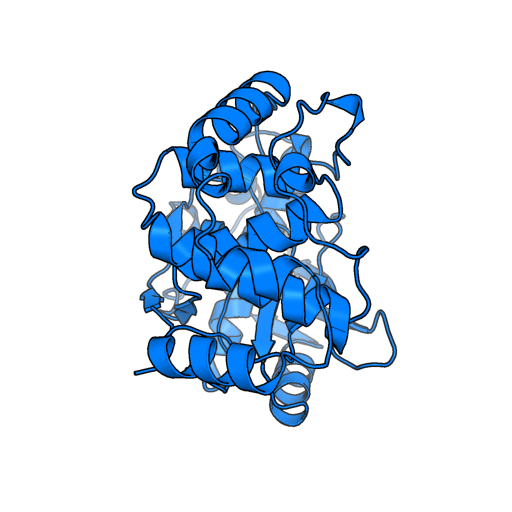.69000 281 HIS A N 1
ATOM 2209 C CA . HIS A 1 280 ? -31.32300 -16.57400 -16.58800 1.000 17.17000 281 HIS A CA 1
ATOM 2210 C C . HIS A 1 280 ? -31.41000 -17.21500 -15.21200 1.000 15.24000 281 HIS A C 1
ATOM 2211 O O . HIS A 1 280 ? -30.65600 -18.15800 -14.94500 1.000 15.97000 281 HIS A O 1
ATOM 2218 N N . ARG A 1 281 ? -32.33200 -16.76300 -14.35100 1.000 15.34000 282 ARG A N 1
ATOM 2219 C CA . ARG A 1 281 ? -32.37300 -17.24800 -12.97400 1.000 14.89000 282 ARG A CA 1
ATOM 2220 C C . ARG A 1 281 ? -32.47600 -18.76700 -12.90400 1.000 15.62000 282 ARG A C 1
ATOM 2221 O O . ARG A 1 281 ? -31.77100 -19.40600 -12.11900 1.000 16.15000 282 ARG A O 1
ATOM 2229 N N . ARG A 1 282 ? -33.36700 -19.35900 -13.70300 1.000 16.55000 283 ARG A N 1
ATOM 2230 C CA . ARG A 1 282 ? -33.54400 -20.80900 -13.66000 1.000 17.13000 283 ARG A CA 1
ATOM 2231 C C . ARG A 1 282 ? -32.28200 -21.54300 -14.10200 1.000 14.91000 283 ARG A C 1
ATOM 2232 O O . ARG A 1 282 ? -31.91500 -22.56800 -13.51600 1.000 16.47000 283 ARG A O 1
ATOM 2240 N N . GLU A 1 283 ? -31.60800 -21.03600 -15.13300 1.000 15.90000 284 GLU A N 1
ATOM 2241 C CA . GLU A 1 283 ? -30.35100 -21.64800 -15.56400 1.000 15.25000 284 GLU A CA 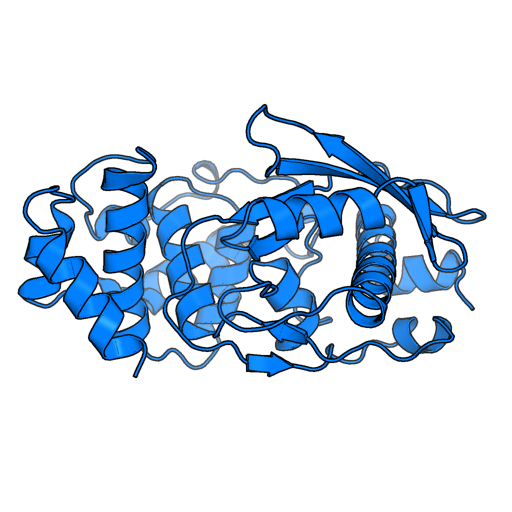1
ATOM 2242 C C . GLU A 1 283 ? -29.29600 -21.56300 -14.46700 1.000 12.98000 284 GLU A C 1
ATOM 2243 O O . GLU A 1 283 ? -28.53800 -22.51600 -14.24500 1.000 14.52000 284 GLU A O 1
ATOM 2249 N N . VAL A 1 284 ? -29.23200 -20.42300 -13.77600 1.000 14.25000 285 VAL A N 1
ATOM 2250 C CA . VAL A 1 284 ? -28.26700 -20.24400 -12.69600 1.000 13.18000 285 VAL A CA 1
ATOM 2251 C C . VAL A 1 284 ? -28.60200 -21.15800 -11.52200 1.000 14.87000 285 VAL A C 1
ATOM 2252 O O . VAL A 1 284 ? -27.71200 -21.79300 -10.94000 1.000 14.31000 285 VAL A O 1
ATOM 2256 N N . GLU A 1 285 ? -29.88700 -21.25300 -11.16300 1.000 14.56000 286 GLU A N 1
ATOM 2257 C CA . GLU A 1 285 ? -30.29400 -22.18400 -10.11500 1.000 16.43000 286 GLU A CA 1
ATOM 2258 C C . GLU A 1 285 ? -29.91600 -23.61300 -10.47900 1.000 15.61000 286 GLU A C 1
ATOM 2259 O O . GLU A 1 285 ? -29.42800 -24.36900 -9.63000 1.000 16.10000 286 GLU A O 1
ATOM 2265 N N . ASN A 1 286 ? -30.12200 -23.99300 -11.74000 1.000 14.93000 287 ASN A N 1
ATOM 2266 C CA . ASN A 1 286 ? -29.76100 -25.33900 -12.17800 1.000 15.11000 287 ASN A CA 1
ATOM 2267 C C . ASN A 1 286 ? -28.25400 -25.55200 -12.13700 1.000 15.16000 287 ASN A C 1
ATOM 2268 O O . ASN A 1 286 ? -27.78700 -26.63400 -11.76100 1.000 15.41000 287 ASN A O 1
ATOM 2273 N N . ALA A 1 287 ? -27.47800 -24.53700 -12.52700 1.000 13.25000 288 ALA A N 1
ATOM 2274 C CA . ALA A 1 287 ? -26.02200 -24.64600 -12.48200 1.000 14.68000 288 ALA A CA 1
ATOM 2275 C C . ALA A 1 287 ? -25.52600 -24.79200 -11.05100 1.000 14.35000 288 ALA A C 1
ATOM 2276 O O . ALA A 1 287 ? -24.57500 -25.54200 -10.79100 1.000 15.30000 288 ALA A O 1
ATOM 2278 N N . LEU A 1 288 ? -26.17000 -24.10200 -10.10700 1.000 14.94000 289 LEU A N 1
ATOM 2279 C CA . LEU A 1 288 ? -25.83100 -24.31100 -8.70400 1.000 15.68000 289 LEU A CA 1
ATOM 2280 C C . LEU A 1 288 ? -26.26700 -25.69700 -8.23600 1.000 18.45000 289 LEU A C 1
ATOM 2281 O O . LEU A 1 288 ? -25.54500 -26.35800 -7.47900 1.000 19.59000 289 LEU A O 1
ATOM 2286 N N . ALA A 1 289 ? -27.42800 -26.16500 -8.70100 1.000 16.70000 290 ALA A N 1
ATOM 2287 C CA . ALA A 1 289 ? -27.93900 -27.46500 -8.26900 1.000 18.40000 290 ALA A CA 1
ATOM 2288 C C . ALA A 1 289 ? -27.01000 -28.60300 -8.67900 1.000 21.45000 290 ALA A C 1
ATOM 2289 O O . ALA A 1 289 ? -26.81100 -29.55300 -7.91100 1.000 21.77000 290 ALA A O 1
ATOM 2291 N N . VAL A 1 290 ? -26.42500 -28.52900 -9.88000 1.000 18.29000 291 VAL A N 1
ATOM 2292 C CA . VAL A 1 290 ? -25.53500 -29.61100 -10.30100 1.000 19.79000 291 VAL A CA 1
ATOM 2293 C C . VAL A 1 290 ? -24.31700 -29.70000 -9.38700 1.000 22.43000 291 VAL A C 1
ATOM 2294 O O . VAL A 1 290 ? -23.72100 -30.77400 -9.24100 1.000 24.40000 291 VAL A O 1
ATOM 2298 N N . LEU A 1 291 ? -23.93100 -28.58800 -8.75200 1.000 22.05000 292 LEU A N 1
ATOM 2299 C CA . LEU A 1 291 ? -22.78000 -28.59000 -7.85700 1.000 22.16000 292 LEU A CA 1
ATOM 2300 C C . LEU A 1 291 ? -23.12100 -29.04600 -6.44400 1.000 29.09000 292 LEU A C 1
ATOM 2301 O O . LEU A 1 291 ? -22.21700 -29.46000 -5.71200 1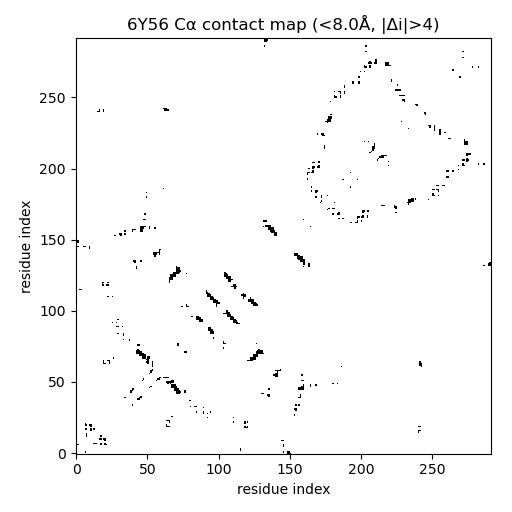.000 36.24000 292 LEU A O 1
ATOM 2306 N N . ARG A 1 292 ? -24.38600 -28.95700 -6.03200 1.000 30.63000 293 ARG A N 1
ATOM 2307 C CA . ARG A 1 292 ? -24.75800 -29.42600 -4.70000 1.000 34.78000 293 ARG A CA 1
ATOM 2308 C C . ARG A 1 292 ? -24.55900 -30.93100 -4.58300 1.000 37.49000 293 ARG A C 1
ATOM 2309 O O . ARG A 1 292 ? -23.96100 -31.42100 -3.61600 1.000 45.20000 293 ARG A O 1
ATOM 2317 N N . SER A 1 293 ? -25.04500 -31.67900 -5.56600 1.000 37.61000 294 SER A N 1
ATOM 2318 C CA . SER A 1 293 ? -24.92300 -33.12800 -5.56600 1.000 40.99000 294 SER A CA 1
ATOM 2319 C C . SER A 1 293 ? -23.47300 -33.53300 -5.79400 1.000 39.67000 294 SER A C 1
ATOM 2320 O O . SER A 1 293 ? -22.63400 -32.69500 -6.13800 1.000 45.71000 294 SER A O 1
#

Secondary structure (DSSP, 8-state):
---HHHHHHHTTT-GGGHHHHHHHHHHHHHHHHHHHHS--BTTTBEEEHHHHHIIIIIGGGS----EEEEE---HHHHHHHHHHHTT-EETTEEEEEEESSTTS-EEEEEEEETTTB---S--EEEEE-SPPSS--EEEEPPP-GGGGGSSSPPPEEEE--HHHHHHHHHHHHTT--BHHHHHHHHHHTTS---HHHHHHHHHHHHHHHHHTT--S-SS--THHHHS---GGGSB-TTHHHHSSS--HHHHHHHHHHHGGGGG---HHHHHHTT--GGGHHHHHHHHHHHH-

Sequence (292 aa):
GLTRALVARHALGRAEAYDAALLDVAQDHLLYLLSQTVQFGDNRLVFKGGTSLRKCRLGNVGRFSTDLDFSAPDDEVVLEVCELIDGARVGGFEFGVQSTRGDGRHWQLRVRHTELGEPRIVASVEFARRPLALPSELLAFIQLPIHKAYGFGLPTLPVVAEAEACAEKLARYRRVALARDLYDLNHFASRTIDEPLVRRLWVLKVWGDVVDDRRGTRPLRVEDVLAARSEHDFQPDSIGVLTRPVAMAAWEARVRKRFAFLTDLDADEQRWAACDERHRREVENALAVLRS

Nearest PDB structures (foldseek):
  6y56-assembly1_A  TM=1.003E+00  e=1.947E-57  Mycobacterium tuberculosis H37Rv
  6j7t-assembly1_A  TM=5.707E-01  e=7.664E-07  Mycobacterium tuberculosis H37Rv
  6y5u-assembly1_A  TM=5.733E-01  e=2.578E-06  Mycobacterium tuberculosis H37Rv
  8xhr-assembly1_A  TM=5.647E-01  e=2.439E-06  Mycobacterium tuberculosis
  6j7p-assembly1_A  TM=5.211E-01  e=2.878E-06  Mycobacterium tuberculosis H37Rv

Solvent-accessible surface area: 13321 Å² total; per-residue (Å²): 87,24,64,150,62,52,0,35,157,30,2,135,61,22,92,109,0,22,15,2,0,2,4,2,0,0,0,1,6,0,0,53,30,0,35,128,80,8,124,19,19,74,118,73,0,4,0,26,17,6,1,2,7,14,9,7,35,11,0,109,94,9,12,17,2,5,33,0,18,0,4,0,37,70,82,135,10,6,100,70,0,5,118,42,0,78,54,16,115,15,59,22,0,63,4,22,16,100,54,72,93,90,69,27,5,43,37,52,4,110,6,92,7,81,136,23,26,83,12,201,34,114,3,21,0,63,2,33,122,76,74,25,7,24,81,28,78,121,30,60,13,62,168,15,104,6,28,182,22,19,81,46,61,40,20,76,2,14,0,1,18,38,16,0,13,3,0,40,16,0,7,88,5,20,101,38,13,35,0,34,1,0,16,2,0,16,28,4,13,73,84,130,21,76,56,84,40,2,31,46,0,0,1,4,19,2,7,5,34,10,24,74,81,216,124,38,99,136,49,8,138,20,113,40,3,34,48,79,40,53,96,159,83,11,97,91,78,62,8,32,44,4,17,148,101,63,33,26,73,64,20,11,48,112,0,85,167,72,0,51,17,0,80,90,22,63,78,56,4,110,84,10,8,40,1,47,94,171,7,73,136,66,5,69,73,7,48,30,100,36,151,126

Organism: Mycobacterium tuberculosis (strain ATCC 25618 / H37Rv) (NCBI:txid83332)

B-factor: mean 20.58, std 7.33, range [10.5, 46.36]

InterPro domains:
  IPR014942 Nucleotidyl transferase AbiEii toxin, Type IV TA system [PF08843] (36-272)

Foldseek 3Di:
DDDLVLLCVQLVVDPLQSLLSVLLVVVLLLQQQCVVPPDAFAQAKAWEEPVCCCFFPQPPVAWRDFETEIAGQDLVSLVVSQVCQAQDDRVQKGKHWDDPDDPSFKTWIWIAGNPPGTRPATHIYGYHNDGQLAGFDFGATDDDVCCVVRPDGGGTGGHHDPLLNLLVLQLVLLQAAALSSLRVLLVVLVDDHPQVSSLLNNLLVNLCCCQPVVGHDDQRDPCSLQPQDDPVRYDHSPRVSTDPDRDPNVSSVSNNVSNPSSNVDDPVSVVSSRSDPVCVVVSVVSSVVNHD